Protein AF-A0A0S8EV80-F1 (afdb_monomer)

Sequence (212 aa):
MLDLPRLKRIRLMKRPIGQVFFGHSVLTPNYKHLPGIDIQLEGIDKIPDEPVIYAMNHTDRFNYFPFMYKMWKLQERYITVWVKGKYYENPIVGTFMELTSNLPTVSRGYIIAKDFALTIGRRPTEAEYETLRKLVNSAASPDQDPGSVDTSAIPSELFETKRDILGVDFDPRRQPYADGVNAVFDAMMRQFVELNERSFELGLDLLVFPQG

Solvent-accessible surface area (backbone atoms only — not comparable to full-atom values): 12199 Å² total; per-residue (Å²): 94,72,32,41,67,51,60,74,63,64,64,76,51,70,72,30,60,39,46,55,48,45,41,61,73,49,47,41,49,55,58,72,69,41,85,93,57,82,89,86,83,80,69,68,86,74,58,66,102,59,60,50,77,44,80,44,85,83,88,52,100,61,65,58,52,67,55,52,50,46,38,36,74,75,68,72,43,47,63,27,35,66,36,66,37,73,50,31,49,45,66,68,54,24,51,49,36,43,38,33,34,39,43,61,50,80,51,64,68,57,52,53,49,47,49,41,26,72,74,71,71,45,75,64,52,72,68,50,45,51,46,51,50,50,30,32,50,22,64,73,34,96,93,42,66,40,85,78,52,84,56,85,88,48,70,63,63,74,57,66,53,66,46,70,47,57,77,34,86,34,46,47,91,80,41,58,58,39,57,46,54,48,51,36,43,53,57,41,43,53,51,46,50,52,51,53,55,49,35,45,76,46,59,25,24,36,39,42,48,91,91,110

pLDDT: mean 94.25, std 4.99, range [55.38, 98.38]

Structure (mmCIF, N/CA/C/O backbone):
data_AF-A0A0S8EV80-F1
#
_entry.id   AF-A0A0S8EV80-F1
#
loop_
_atom_site.group_PDB
_atom_site.id
_atom_site.type_symbol
_atom_site.label_atom_id
_atom_site.label_alt_id
_atom_site.label_comp_id
_atom_site.label_asym_id
_atom_site.label_entity_id
_atom_site.label_seq_id
_atom_site.pdbx_PDB_ins_code
_atom_site.Cartn_x
_atom_site.Cartn_y
_atom_site.Cartn_z
_atom_site.occupancy
_atom_site.B_iso_or_equiv
_atom_site.auth_seq_id
_atom_site.auth_comp_id
_atom_site.auth_asym_id
_atom_site.auth_atom_id
_atom_site.pdbx_PDB_model_num
ATOM 1 N N . MET A 1 1 ? 11.418 -3.265 2.312 1.00 88.31 1 MET A N 1
ATOM 2 C CA . MET A 1 1 ? 10.513 -2.613 1.341 1.00 88.31 1 MET A CA 1
ATOM 3 C C . MET A 1 1 ? 9.147 -3.285 1.370 1.00 88.31 1 MET A C 1
ATOM 5 O O . MET A 1 1 ? 8.979 -4.208 2.167 1.00 88.31 1 MET A O 1
ATOM 9 N N . LEU A 1 2 ? 8.172 -2.789 0.604 1.00 93.75 2 LEU A N 1
ATOM 10 C CA . LEU A 1 2 ? 6.940 -3.522 0.326 1.00 93.75 2 LEU A CA 1
ATOM 11 C C . LEU A 1 2 ? 7.163 -4.338 -0.949 1.00 93.75 2 LEU A C 1
ATOM 13 O O . LEU A 1 2 ? 7.480 -3.773 -1.989 1.00 93.75 2 LEU A O 1
ATOM 17 N N . ASP A 1 3 ? 7.018 -5.647 -0.842 1.00 96.44 3 ASP A N 1
ATOM 18 C CA . ASP A 1 3 ? 7.131 -6.613 -1.929 1.00 96.44 3 ASP A CA 1
ATOM 19 C C . ASP A 1 3 ? 6.077 -7.711 -1.716 1.00 96.44 3 ASP A C 1
ATOM 21 O O . ASP A 1 3 ? 5.411 -7.763 -0.670 1.00 96.44 3 ASP A O 1
ATOM 25 N N . LEU A 1 4 ? 5.881 -8.570 -2.714 1.00 97.62 4 LEU A N 1
ATOM 26 C CA . LEU A 1 4 ? 4.923 -9.667 -2.635 1.00 97.62 4 LEU A CA 1
ATOM 27 C C . LEU A 1 4 ? 5.207 -10.629 -1.458 1.00 97.62 4 LEU A C 1
ATOM 29 O O . LEU A 1 4 ? 4.254 -10.974 -0.750 1.00 97.62 4 LEU A O 1
ATOM 33 N N . PRO A 1 5 ? 6.462 -11.044 -1.173 1.00 96.94 5 PRO A N 1
ATOM 34 C CA . PRO A 1 5 ? 6.773 -11.863 -0.002 1.00 96.94 5 PRO A CA 1
ATOM 35 C C . PRO A 1 5 ? 6.367 -11.207 1.317 1.00 96.94 5 PRO A C 1
ATOM 37 O O . PRO A 1 5 ? 5.855 -11.877 2.216 1.00 96.94 5 PRO A O 1
ATOM 40 N N . ARG A 1 6 ? 6.559 -9.891 1.451 1.00 95.38 6 ARG A N 1
ATOM 41 C CA . ARG A 1 6 ? 6.125 -9.160 2.634 1.00 95.38 6 ARG A CA 1
ATOM 42 C C . ARG A 1 6 ? 4.614 -9.088 2.733 1.00 95.38 6 ARG A C 1
ATOM 44 O O . ARG A 1 6 ? 4.114 -9.341 3.818 1.00 95.38 6 ARG A O 1
ATOM 51 N N . LEU A 1 7 ? 3.888 -8.794 1.656 1.00 96.00 7 LEU A N 1
ATOM 52 C CA . LEU A 1 7 ? 2.420 -8.815 1.693 1.00 96.00 7 LEU A CA 1
ATOM 53 C C . LEU A 1 7 ? 1.894 -10.161 2.210 1.00 96.00 7 LEU A C 1
ATOM 55 O O . LEU A 1 7 ? 1.113 -10.186 3.157 1.00 96.00 7 LEU A O 1
ATOM 59 N N . LYS A 1 8 ? 2.430 -11.268 1.682 1.00 96.62 8 LYS A N 1
ATOM 60 C CA . LYS A 1 8 ? 2.083 -12.643 2.084 1.00 96.62 8 LYS A CA 1
ATOM 61 C C . LYS A 1 8 ? 2.343 -12.956 3.559 1.00 96.62 8 LYS A C 1
ATOM 63 O O . LYS A 1 8 ? 1.739 -13.871 4.115 1.00 96.62 8 LYS A O 1
ATOM 68 N N . ARG A 1 9 ? 3.279 -12.247 4.198 1.00 95.38 9 ARG A N 1
ATOM 69 C CA . ARG A 1 9 ? 3.675 -12.508 5.589 1.00 95.38 9 ARG A CA 1
ATOM 70 C C . ARG A 1 9 ? 2.938 -11.630 6.604 1.00 95.38 9 ARG A C 1
ATOM 72 O O . ARG A 1 9 ? 3.060 -11.900 7.798 1.00 95.38 9 ARG A O 1
ATOM 79 N N . ILE A 1 10 ? 2.224 -10.588 6.165 1.00 94.88 10 ILE A N 1
ATOM 80 C CA . ILE A 1 10 ? 1.459 -9.717 7.066 1.00 94.88 10 ILE A CA 1
ATOM 81 C C . ILE A 1 10 ? 0.430 -10.571 7.812 1.00 94.88 10 ILE A C 1
ATOM 83 O O . ILE A 1 10 ? -0.337 -11.325 7.215 1.00 94.88 10 ILE A O 1
ATOM 87 N N . ARG A 1 11 ? 0.422 -10.461 9.143 1.00 94.25 11 ARG A N 1
ATOM 88 C CA . ARG A 1 11 ? -0.541 -11.139 10.013 1.00 94.25 11 ARG A CA 1
ATOM 89 C C . ARG A 1 11 ? -1.400 -10.098 10.711 1.00 94.25 11 ARG A C 1
ATOM 91 O O . ARG A 1 11 ? -0.900 -9.308 11.507 1.00 94.25 11 ARG A O 1
ATOM 98 N N . LEU A 1 12 ? -2.692 -10.119 10.408 1.00 96.81 12 LEU A N 1
ATOM 99 C CA . LEU A 1 12 ? -3.678 -9.279 11.075 1.00 96.81 12 LEU A CA 1
ATOM 100 C C . LEU A 1 12 ? -4.055 -9.873 12.433 1.00 96.81 12 LEU A C 1
ATOM 102 O O . LEU A 1 12 ? -4.020 -11.090 12.631 1.00 96.81 12 LEU A O 1
ATOM 106 N N . MET A 1 13 ? -4.420 -9.003 13.369 1.00 96.38 13 MET A N 1
ATOM 107 C CA . MET A 1 13 ? -4.785 -9.378 14.732 1.00 96.38 13 MET A CA 1
ATOM 108 C C . MET A 1 13 ? -6.194 -8.888 15.036 1.00 96.38 13 MET A C 1
ATOM 110 O O . MET A 1 13 ? -6.462 -7.705 14.883 1.00 96.38 13 MET A O 1
ATOM 114 N N . LYS A 1 14 ? -7.059 -9.760 15.571 1.00 95.62 14 LYS A N 1
ATOM 115 C CA . LYS A 1 14 ? -8.393 -9.370 16.073 1.00 95.62 14 LYS A CA 1
ATOM 116 C C . LYS A 1 14 ? -8.331 -8.206 17.074 1.00 95.62 14 LYS A C 1
ATOM 118 O O . LYS A 1 14 ? -9.219 -7.368 17.124 1.00 95.62 14 LYS A O 1
ATOM 123 N N . ARG A 1 15 ? -7.260 -8.158 17.869 1.00 96.19 15 ARG A N 1
ATOM 124 C CA . ARG A 1 15 ? -6.936 -7.059 18.781 1.00 96.19 15 ARG A CA 1
ATOM 125 C C . ARG A 1 15 ? -5.516 -6.569 18.482 1.00 96.19 15 ARG A C 1
ATOM 127 O O . ARG A 1 15 ? -4.569 -7.124 19.042 1.00 96.19 15 ARG A O 1
ATOM 134 N N . PRO A 1 16 ? -5.334 -5.581 17.587 1.00 96.44 16 PRO A N 1
ATOM 135 C CA . PRO A 1 16 ? -4.008 -5.137 17.170 1.00 96.44 16 PRO A CA 1
ATOM 136 C C . PRO A 1 16 ? -3.219 -4.534 18.335 1.00 96.44 16 PRO A C 1
ATOM 138 O O . PRO A 1 16 ? -3.542 -3.455 18.839 1.00 96.44 16 PRO A O 1
ATOM 141 N N . ILE A 1 17 ? -2.158 -5.221 18.766 1.00 96.12 17 ILE A N 1
ATOM 142 C CA . ILE A 1 17 ? -1.385 -4.813 19.948 1.00 96.12 17 ILE A CA 1
ATOM 143 C C . ILE A 1 17 ? -0.734 -3.440 19.770 1.00 96.12 17 ILE A C 1
ATOM 145 O O . ILE A 1 17 ? -0.6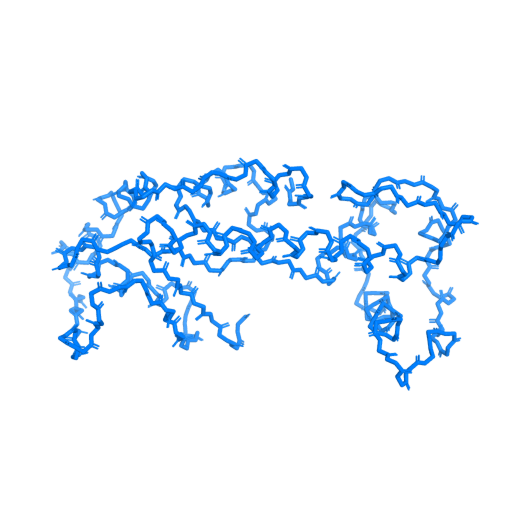39 -2.679 20.731 1.00 96.12 17 ILE A O 1
ATOM 149 N N . GLY A 1 18 ? -0.355 -3.084 18.538 1.00 94.88 18 GLY A N 1
ATOM 150 C CA . GLY A 1 18 ? 0.181 -1.767 18.215 1.00 94.88 18 GLY A CA 1
ATOM 151 C C . GLY A 1 18 ? -0.858 -0.662 18.388 1.00 94.88 18 GLY A C 1
ATOM 152 O O . GLY A 1 18 ? -0.526 0.391 18.926 1.00 94.88 18 GLY A O 1
ATOM 153 N N . GLN A 1 19 ? -2.121 -0.907 18.010 1.00 95.50 19 GLN A N 1
ATOM 154 C CA . GLN A 1 19 ? -3.195 0.074 18.209 1.00 95.50 19 GLN A CA 1
ATOM 155 C C . GLN A 1 19 ? -3.502 0.257 19.690 1.00 95.50 19 GLN A C 1
ATOM 157 O O . GLN A 1 19 ? -3.619 1.386 20.154 1.00 95.50 19 GLN A O 1
ATOM 162 N N . VAL A 1 20 ? -3.580 -0.842 20.447 1.00 95.69 20 VAL A N 1
ATOM 163 C CA . VAL A 1 20 ? -3.817 -0.794 21.897 1.00 95.69 20 VAL A CA 1
ATOM 164 C C . VAL A 1 20 ? -2.688 -0.040 22.595 1.00 95.69 20 VAL A C 1
ATOM 166 O O . VAL A 1 20 ? -2.947 0.876 23.376 1.00 95.69 20 VAL A O 1
ATOM 169 N N . PHE A 1 21 ? -1.435 -0.384 22.288 1.00 96.31 21 PHE A N 1
ATOM 170 C CA . PHE A 1 21 ? -0.271 0.286 22.857 1.00 96.31 21 PHE A CA 1
ATOM 171 C C . PHE A 1 21 ? -0.266 1.780 22.522 1.00 96.31 21 PHE A C 1
ATOM 173 O O . PHE A 1 21 ? -0.192 2.596 23.436 1.00 96.31 21 PHE A O 1
ATOM 180 N N . PHE A 1 22 ? -0.395 2.146 21.244 1.00 94.94 22 PHE A N 1
ATOM 181 C CA . PHE A 1 22 ? -0.405 3.543 20.797 1.00 94.94 22 PHE A CA 1
ATOM 182 C C . PHE A 1 22 ? -1.590 4.328 21.378 1.00 94.94 22 PHE A C 1
ATOM 184 O O . PHE A 1 22 ? -1.450 5.474 21.807 1.00 94.94 22 PHE A O 1
ATOM 191 N N . GLY A 1 23 ? -2.751 3.681 21.474 1.00 94.69 23 GLY A N 1
ATOM 192 C CA . GLY A 1 23 ? -3.943 4.219 22.110 1.00 94.69 23 GLY A CA 1
ATOM 193 C C . GLY A 1 23 ? -3.714 4.566 23.581 1.00 94.69 23 GLY A C 1
ATOM 194 O O . GLY A 1 23 ? -4.141 5.627 24.034 1.00 94.69 23 GLY A O 1
ATOM 195 N N . HIS A 1 24 ? -3.021 3.710 24.333 1.00 95.31 24 HIS A N 1
ATOM 196 C CA . HIS A 1 24 ? -2.703 3.959 25.741 1.00 95.31 24 HIS A CA 1
ATOM 197 C C . HIS A 1 24 ? -1.552 4.946 25.949 1.00 95.31 24 HIS A C 1
ATOM 199 O O . HIS A 1 24 ? -1.647 5.780 26.844 1.00 95.31 24 HIS A O 1
ATOM 205 N N . SER A 1 25 ? -0.479 4.855 25.163 1.00 94.75 25 SER A N 1
ATOM 206 C CA . SER A 1 25 ? 0.757 5.610 25.404 1.00 94.75 25 SER A CA 1
ATOM 207 C C . SER A 1 25 ? 0.786 6.984 24.741 1.00 94.75 25 SER A C 1
ATOM 209 O O . SER A 1 25 ? 1.469 7.874 25.239 1.00 94.75 25 SER A O 1
ATOM 211 N N . VAL A 1 26 ? 0.042 7.177 23.648 1.00 94.25 26 VAL A N 1
ATOM 212 C CA . VAL A 1 26 ? 0.054 8.426 22.872 1.00 94.25 26 VAL A CA 1
ATOM 213 C C . VAL A 1 26 ? -1.323 9.077 22.851 1.00 94.25 26 VAL A C 1
ATOM 215 O O . VAL A 1 26 ? -1.464 10.219 23.286 1.00 94.25 26 VAL A O 1
ATOM 218 N N . LEU A 1 27 ? -2.356 8.358 22.396 1.00 94.44 27 LEU A N 1
ATOM 219 C CA . LEU A 1 27 ? -3.672 8.971 22.172 1.00 94.44 27 LEU A CA 1
ATOM 220 C C . LEU A 1 27 ? -4.400 9.304 23.478 1.00 94.44 27 LEU A C 1
ATOM 222 O O . LEU A 1 27 ? -4.966 10.385 23.594 1.00 94.44 27 LEU A O 1
ATOM 226 N N . THR A 1 28 ? -4.364 8.421 24.482 1.00 94.62 28 THR A N 1
ATOM 227 C CA . THR A 1 28 ? -5.033 8.677 25.771 1.00 94.62 28 THR A CA 1
ATOM 228 C C . THR A 1 28 ? -4.440 9.905 26.479 1.00 94.62 28 THR A C 1
ATOM 230 O O . THR A 1 28 ? -5.221 10.780 26.851 1.00 94.62 28 THR A O 1
ATOM 233 N N . PRO A 1 29 ? -3.106 10.053 26.632 1.00 93.62 29 PRO A N 1
ATOM 234 C CA . PRO A 1 29 ? -2.531 11.276 27.184 1.00 93.62 29 PRO A CA 1
ATOM 235 C C . PRO A 1 29 ? -2.907 12.525 26.394 1.00 93.62 29 PRO A C 1
ATOM 237 O O . PRO A 1 29 ? -3.314 13.517 26.993 1.00 93.62 29 PRO A O 1
ATOM 240 N N . ASN A 1 30 ? -2.837 12.453 25.063 1.00 92.56 30 ASN A N 1
ATOM 241 C CA . ASN A 1 30 ? -3.114 13.596 24.204 1.00 92.56 30 ASN A CA 1
ATOM 242 C C . ASN A 1 30 ? -4.583 14.044 24.296 1.00 92.56 30 ASN A C 1
ATOM 244 O O . ASN A 1 30 ? -4.850 15.207 24.556 1.00 92.56 30 ASN A O 1
ATOM 248 N N . TYR A 1 31 ? -5.533 13.117 24.169 1.00 92.50 31 TYR A N 1
ATOM 249 C CA . TYR A 1 31 ? -6.956 13.444 24.046 1.00 92.50 31 TYR A CA 1
ATOM 250 C C . TYR A 1 31 ? -7.736 13.466 25.363 1.00 92.50 31 TYR A C 1
ATOM 252 O O . TYR A 1 31 ? -8.878 13.916 25.372 1.00 92.50 31 TYR A O 1
ATOM 260 N N . LYS A 1 32 ? -7.180 12.941 26.464 1.00 89.31 32 LYS A N 1
ATOM 261 C CA . LYS A 1 32 ? -7.853 12.930 27.776 1.00 89.31 32 LYS A CA 1
ATOM 262 C C . LYS A 1 32 ? -7.205 13.860 28.797 1.00 89.31 32 LYS A C 1
ATOM 264 O O . LYS A 1 32 ? -7.902 14.351 29.680 1.00 89.31 32 LYS A O 1
ATOM 269 N N . HIS A 1 33 ? -5.884 14.033 28.745 1.00 87.38 33 HIS A N 1
ATOM 270 C CA . HIS A 1 33 ? -5.143 14.716 29.809 1.00 87.38 33 HIS A CA 1
ATOM 271 C C . HIS A 1 33 ? -4.647 16.106 29.412 1.00 87.38 33 HIS A C 1
ATOM 273 O O . HIS A 1 33 ? -4.459 16.937 30.299 1.00 87.38 33 HIS A O 1
ATOM 279 N N . LEU A 1 34 ? -4.465 16.387 28.118 1.00 88.19 34 LEU A N 1
ATOM 280 C CA . LEU A 1 34 ? -4.131 17.735 27.667 1.00 88.19 34 LEU A CA 1
ATOM 281 C C . LEU A 1 34 ? -5.399 18.596 27.543 1.00 88.19 34 LEU A C 1
ATOM 283 O O . LEU A 1 34 ? -6.404 18.134 26.998 1.00 88.19 34 LEU A O 1
ATOM 287 N N . PRO A 1 35 ? -5.372 19.846 28.033 1.00 83.31 35 PRO A N 1
ATOM 288 C CA . PRO A 1 35 ? -6.498 20.758 27.891 1.00 83.31 35 PRO A CA 1
ATOM 289 C C . PRO A 1 35 ? -6.683 21.190 26.428 1.00 83.31 35 PRO A C 1
ATOM 291 O O . PRO A 1 35 ? -5.725 21.252 25.660 1.00 83.31 35 PRO A O 1
ATOM 294 N N . GLY A 1 36 ? -7.915 21.552 26.062 1.00 86.88 36 GLY A N 1
ATOM 295 C CA . GLY A 1 36 ? -8.231 22.163 24.763 1.00 86.88 36 GLY A CA 1
ATOM 296 C C . GLY A 1 36 ? -8.636 21.193 23.652 1.00 86.88 36 GLY A C 1
ATOM 297 O O . GLY A 1 36 ? -8.870 21.639 22.533 1.00 86.88 36 GLY A O 1
ATOM 298 N N . ILE A 1 37 ? -8.752 19.895 23.943 1.00 88.56 37 ILE A N 1
ATOM 299 C CA . ILE A 1 37 ? -9.254 18.899 22.993 1.00 88.56 37 ILE A CA 1
ATOM 300 C C . ILE A 1 37 ? -10.569 18.332 23.514 1.00 88.56 37 ILE A C 1
ATOM 302 O O . ILE A 1 37 ? -10.610 17.709 24.572 1.00 88.56 37 ILE A O 1
ATOM 306 N N . ASP A 1 38 ? -11.628 18.516 22.734 1.00 89.62 38 ASP A N 1
ATOM 307 C CA . ASP A 1 38 ? -12.912 17.858 22.933 1.00 89.62 38 ASP A CA 1
ATOM 308 C C . ASP A 1 38 ? -13.292 17.113 21.650 1.00 89.62 38 ASP A C 1
ATOM 310 O O . ASP A 1 38 ? -13.342 17.694 20.567 1.00 89.62 38 ASP A O 1
ATOM 314 N N . ILE A 1 39 ? -13.495 15.799 21.764 1.00 91.62 39 ILE A N 1
ATOM 315 C CA . ILE A 1 39 ? -13.828 14.932 20.630 1.00 91.62 39 ILE A CA 1
ATOM 316 C C . ILE A 1 39 ? -15.281 14.503 20.796 1.00 91.62 39 ILE A C 1
ATOM 318 O O . ILE A 1 39 ? -15.583 13.638 21.630 1.00 91.62 39 ILE A O 1
ATOM 322 N N . GLN A 1 40 ? -16.141 15.076 19.960 1.00 92.50 40 GLN A N 1
ATOM 323 C CA . GLN A 1 40 ? -17.564 14.768 19.881 1.00 92.50 40 GLN A CA 1
ATOM 324 C C . GLN A 1 40 ? -17.823 13.788 18.733 1.00 92.50 40 GLN A C 1
ATOM 326 O O . GLN A 1 40 ? -17.325 13.977 17.623 1.00 92.50 40 GLN A O 1
ATOM 331 N N . LEU A 1 41 ? -18.572 12.720 19.016 1.00 92.75 41 LEU A N 1
ATOM 332 C CA . LEU A 1 41 ? -19.056 11.779 18.008 1.00 92.75 41 LEU A CA 1
ATOM 333 C C . LEU A 1 41 ? -20.578 11.832 17.969 1.00 92.75 41 LEU A C 1
ATOM 335 O O . LEU A 1 41 ? -21.228 11.635 18.993 1.00 92.75 41 LEU A O 1
ATOM 339 N N . GLU A 1 42 ? -21.128 12.033 16.780 1.00 94.88 42 GLU A N 1
ATOM 340 C CA . GLU A 1 42 ? -22.566 12.028 16.531 1.00 94.88 42 GLU A CA 1
ATOM 341 C C . GLU A 1 42 ? -22.949 10.810 15.684 1.00 94.88 42 GLU A C 1
ATOM 343 O O . GLU A 1 42 ? -22.226 10.434 14.761 1.00 94.88 42 GLU A O 1
ATOM 348 N N . GLY A 1 43 ? -24.094 10.191 15.988 1.00 94.19 43 GLY A N 1
ATOM 349 C CA . GLY A 1 43 ? -24.626 9.067 15.210 1.00 94.19 43 GLY A CA 1
ATOM 350 C C . GLY A 1 43 ? -23.880 7.742 15.390 1.00 94.19 43 GLY A C 1
ATOM 351 O O . GLY A 1 43 ? -23.917 6.907 14.490 1.00 94.19 43 GLY A O 1
ATOM 352 N N . ILE A 1 44 ? -23.195 7.539 16.520 1.00 92.50 44 ILE A N 1
ATOM 353 C CA . ILE A 1 44 ? -22.494 6.279 16.827 1.00 92.50 44 ILE A CA 1
ATOM 354 C C . ILE A 1 44 ? -23.449 5.077 16.872 1.00 92.50 44 ILE A C 1
ATOM 356 O O . ILE A 1 44 ? -23.084 3.976 16.479 1.00 92.50 44 ILE A O 1
ATOM 360 N N . ASP A 1 45 ? -24.693 5.320 17.279 1.00 93.19 45 ASP A N 1
ATOM 361 C CA . ASP A 1 45 ? -25.816 4.382 17.309 1.00 93.19 45 ASP A CA 1
ATOM 362 C C . ASP A 1 45 ? -26.232 3.878 15.919 1.00 93.19 45 ASP A C 1
ATOM 364 O O . ASP A 1 45 ? -26.906 2.858 15.808 1.00 93.19 45 ASP A O 1
ATOM 368 N N . LYS A 1 46 ? -25.815 4.568 14.850 1.00 95.06 46 LYS A N 1
ATOM 369 C CA . LYS A 1 46 ? -26.083 4.170 13.461 1.00 95.06 46 LYS A CA 1
ATOM 370 C C . LYS A 1 46 ? -25.056 3.180 12.914 1.00 95.06 46 LYS A C 1
ATOM 372 O O . LYS A 1 46 ? -25.227 2.699 11.796 1.00 95.06 46 LYS A O 1
ATOM 377 N N . ILE A 1 47 ? -23.972 2.920 13.646 1.00 95.06 47 ILE A N 1
ATOM 378 C CA . ILE A 1 47 ? -22.944 1.962 13.235 1.00 95.06 47 ILE A CA 1
ATOM 379 C C . ILE A 1 47 ? -23.484 0.552 13.514 1.00 95.06 47 ILE A C 1
ATOM 381 O O . ILE A 1 47 ? -23.836 0.264 14.658 1.00 95.06 47 ILE A O 1
ATOM 385 N N . PRO A 1 48 ? -23.566 -0.333 12.507 1.00 95.31 48 PRO A N 1
ATOM 386 C CA . PRO A 1 48 ? -24.082 -1.679 12.706 1.00 95.31 48 PRO A CA 1
ATOM 387 C C . PRO A 1 48 ? -23.114 -2.544 13.532 1.00 95.31 48 PRO A C 1
ATOM 389 O O . PRO A 1 48 ? -21.902 -2.300 13.577 1.00 95.31 48 PRO A O 1
ATOM 392 N N . ASP A 1 49 ? -23.646 -3.600 14.153 1.00 93.62 49 ASP A N 1
ATOM 393 C CA . ASP A 1 49 ? -22.875 -4.593 14.922 1.00 93.62 49 ASP A CA 1
ATOM 394 C C . ASP A 1 49 ? -22.192 -5.635 14.015 1.00 93.62 49 ASP A C 1
ATOM 396 O O . ASP A 1 49 ? -22.212 -6.841 14.241 1.00 93.62 49 ASP A O 1
ATOM 400 N N . GLU A 1 50 ? -21.613 -5.151 12.922 1.00 95.38 50 GLU A N 1
ATOM 401 C CA . GLU A 1 50 ? -20.788 -5.915 11.997 1.00 95.38 50 GLU A CA 1
ATOM 402 C C . GLU A 1 50 ? -19.638 -5.027 11.504 1.00 95.38 50 GLU A C 1
ATOM 404 O O . GLU A 1 50 ? -19.712 -3.798 11.638 1.00 95.38 50 GLU A O 1
ATOM 409 N N . PRO A 1 51 ? -18.546 -5.603 10.977 1.00 96.81 51 PRO A N 1
ATOM 410 C CA . PRO A 1 51 ? -17.448 -4.818 10.429 1.00 96.81 51 PRO A CA 1
ATOM 411 C C . PRO A 1 51 ? -17.893 -3.907 9.283 1.00 96.81 51 PRO A C 1
ATOM 413 O O . PRO A 1 51 ? -18.609 -4.338 8.381 1.00 96.81 51 PRO A O 1
ATOM 416 N N . VAL A 1 52 ? -17.431 -2.656 9.286 1.00 97.00 52 VAL A N 1
ATOM 417 C CA . VAL A 1 52 ? -17.793 -1.661 8.267 1.00 97.00 52 VAL A CA 1
ATOM 418 C C . VAL A 1 52 ? -16.583 -1.026 7.597 1.00 97.00 52 VAL A C 1
ATOM 420 O O . VAL A 1 52 ? -15.462 -1.051 8.108 1.00 97.00 52 VAL A O 1
ATOM 423 N N . ILE A 1 53 ? -16.839 -0.404 6.444 1.00 97.44 53 ILE A N 1
ATOM 424 C CA . ILE A 1 53 ? -15.884 0.462 5.754 1.00 97.44 53 ILE A CA 1
ATOM 425 C C . ILE A 1 53 ? -16.235 1.922 6.041 1.00 97.44 53 ILE A C 1
ATOM 427 O O . ILE A 1 53 ? -17.266 2.429 5.600 1.00 97.44 53 ILE A O 1
ATOM 431 N N . TYR A 1 54 ? -15.342 2.621 6.729 1.00 95.62 54 TYR A N 1
ATOM 432 C CA . TYR A 1 54 ? -15.387 4.063 6.913 1.00 95.62 54 TYR A CA 1
ATOM 433 C C . TYR A 1 54 ? -14.685 4.762 5.751 1.00 95.62 54 TYR A C 1
ATOM 435 O O . TYR A 1 54 ? -13.467 4.672 5.595 1.00 95.62 54 TYR A O 1
ATOM 443 N N . ALA A 1 55 ? -15.448 5.505 4.955 1.00 94.38 55 ALA A N 1
ATOM 444 C CA . ALA A 1 55 ? -14.907 6.424 3.963 1.00 94.38 55 ALA A CA 1
ATOM 445 C C . ALA A 1 55 ? -14.756 7.811 4.595 1.00 94.38 55 ALA A C 1
ATOM 447 O O . ALA A 1 55 ? -15.747 8.498 4.839 1.00 94.38 55 ALA A O 1
ATOM 448 N N . MET A 1 56 ? -13.518 8.220 4.871 1.00 91.88 56 MET A N 1
ATOM 449 C CA . MET A 1 56 ? -13.238 9.487 5.544 1.00 91.88 56 MET A CA 1
ATOM 450 C C . MET A 1 56 ? -12.577 10.486 4.590 1.00 91.88 56 MET A C 1
ATOM 452 O O . MET A 1 56 ? -11.726 10.129 3.772 1.00 91.88 56 MET A O 1
ATOM 456 N N . ASN A 1 57 ? -12.950 11.762 4.696 1.00 90.19 57 ASN A N 1
ATOM 457 C CA . ASN A 1 57 ? -12.229 12.840 4.025 1.00 90.19 57 ASN A CA 1
ATOM 458 C C . ASN A 1 57 ? -10.812 12.979 4.608 1.00 90.19 57 ASN A C 1
ATOM 460 O O . ASN A 1 57 ? -10.574 12.661 5.771 1.00 90.19 57 ASN A O 1
ATOM 464 N N . HIS A 1 58 ? -9.858 13.470 3.815 1.00 84.12 58 HIS A N 1
ATOM 465 C CA . HIS A 1 58 ? -8.478 13.676 4.262 1.00 84.12 58 HIS A CA 1
ATOM 466 C C . HIS A 1 58 ? -8.208 15.171 4.479 1.00 84.12 58 HIS A C 1
ATOM 468 O O . HIS A 1 58 ? -7.789 15.874 3.565 1.00 84.12 58 HIS A O 1
ATOM 474 N N . THR A 1 59 ? -8.444 15.673 5.691 1.00 82.56 59 THR A N 1
ATOM 475 C CA . THR A 1 59 ? -8.250 17.099 6.036 1.00 82.56 59 THR A CA 1
ATOM 476 C C . THR A 1 59 ? -6.900 17.397 6.677 1.00 82.56 59 THR A C 1
ATOM 478 O O . THR A 1 59 ? -6.414 18.518 6.586 1.00 82.56 59 THR A O 1
ATOM 481 N N . ASP A 1 60 ? -6.279 16.396 7.297 1.00 83.88 60 ASP A N 1
ATOM 482 C CA . ASP A 1 60 ? -4.949 16.468 7.900 1.00 83.88 60 ASP A CA 1
ATOM 483 C C . ASP A 1 60 ? -4.326 15.062 7.941 1.00 83.88 60 ASP A C 1
ATOM 485 O O . ASP A 1 60 ? -5.026 14.059 7.815 1.00 83.88 60 ASP A O 1
ATOM 489 N N . ARG A 1 61 ? -3.004 14.975 8.126 1.00 78.06 61 ARG A N 1
ATOM 490 C CA . ARG A 1 61 ? -2.242 13.724 8.229 1.00 78.06 61 ARG A CA 1
ATOM 491 C C . ARG A 1 61 ? -2.752 12.757 9.306 1.00 78.06 61 ARG A C 1
ATOM 493 O O . ARG A 1 61 ? -2.538 11.553 9.159 1.00 78.06 61 ARG A O 1
ATOM 500 N N . PHE A 1 62 ? -3.362 13.251 10.382 1.00 84.44 62 PHE A N 1
ATOM 501 C CA . PHE A 1 62 ? -3.763 12.452 11.546 1.00 84.44 62 PHE A CA 1
ATOM 502 C C . PHE A 1 62 ? -5.246 12.592 11.901 1.00 84.44 62 PHE A C 1
ATOM 504 O O . PHE A 1 62 ? -5.658 12.225 13.003 1.00 84.44 62 PHE A O 1
ATOM 511 N N . ASN A 1 63 ? -6.067 13.079 10.969 1.00 87.44 63 ASN A N 1
ATOM 512 C CA . ASN A 1 63 ? -7.480 13.370 11.211 1.00 87.44 63 ASN A CA 1
ATOM 513 C C . ASN A 1 63 ? -8.331 12.141 11.603 1.00 87.44 63 ASN A C 1
ATOM 515 O O . ASN A 1 63 ? -9.398 12.299 12.187 1.00 87.44 63 ASN A O 1
ATOM 519 N N . TYR A 1 64 ? -7.847 10.924 11.346 1.00 92.06 64 TYR A N 1
ATOM 520 C CA . TYR A 1 64 ? -8.511 9.667 11.708 1.00 92.06 64 TYR A CA 1
ATOM 521 C C . TYR A 1 64 ? -8.225 9.194 13.141 1.00 92.06 64 TYR A C 1
ATOM 523 O O . TYR A 1 64 ? -8.979 8.380 13.675 1.00 92.06 64 TYR A O 1
ATOM 531 N N . PHE A 1 65 ? -7.161 9.676 13.795 1.00 94.19 65 PHE A N 1
ATOM 532 C CA . PHE A 1 65 ? -6.801 9.219 15.143 1.00 94.19 65 PHE A CA 1
ATOM 533 C C . PHE A 1 65 ? -7.841 9.555 16.222 1.00 94.19 65 PHE A C 1
ATOM 535 O O . PHE A 1 65 ? -8.114 8.666 17.034 1.00 94.19 65 PHE A O 1
ATOM 542 N N . PRO A 1 66 ? -8.466 10.752 16.253 1.00 93.69 66 PRO A N 1
ATOM 543 C CA . PRO A 1 66 ? -9.549 11.039 17.194 1.00 93.69 66 PRO A CA 1
ATOM 544 C C . PRO A 1 66 ? -10.722 10.063 17.049 1.00 93.69 66 PRO A C 1
ATOM 546 O O . PRO A 1 66 ? -11.241 9.558 18.047 1.00 93.69 66 PRO A O 1
ATOM 549 N N . PHE A 1 67 ? -11.092 9.754 15.803 1.00 94.50 67 PHE A N 1
ATOM 550 C CA . PHE A 1 67 ? -12.160 8.811 15.489 1.00 94.50 67 PHE A CA 1
ATOM 551 C C . PHE A 1 67 ? -11.799 7.393 15.950 1.00 94.50 67 PHE A C 1
ATOM 553 O O . PHE A 1 67 ? -12.511 6.822 16.774 1.00 94.50 67 PHE A O 1
ATOM 560 N N . MET A 1 68 ? -10.644 6.863 15.528 1.00 95.31 68 MET A N 1
ATOM 561 C CA . MET A 1 68 ? -10.177 5.536 15.951 1.00 95.31 68 MET A CA 1
ATOM 562 C C . MET A 1 68 ? -10.070 5.406 17.473 1.00 95.31 68 MET A C 1
ATOM 564 O O . MET A 1 68 ? -10.444 4.379 18.038 1.00 95.31 68 MET A O 1
ATOM 568 N N . TYR A 1 69 ? -9.585 6.448 18.154 1.00 95.44 69 TYR A N 1
ATOM 569 C CA . TYR A 1 69 ? -9.484 6.464 19.610 1.00 95.44 69 TYR A CA 1
ATOM 570 C C . TYR A 1 69 ? -10.849 6.290 20.279 1.00 95.44 69 TYR A C 1
ATOM 572 O O . TYR A 1 69 ? -10.986 5.483 21.200 1.00 95.44 69 TYR A O 1
ATOM 580 N N . LYS A 1 70 ? -11.864 7.025 19.817 1.00 94.38 70 LYS A N 1
ATOM 581 C CA . LYS A 1 70 ? -13.219 6.927 20.362 1.00 94.38 70 LYS A CA 1
ATOM 582 C C . LYS A 1 70 ? -13.883 5.599 20.019 1.00 94.38 70 LYS A C 1
ATOM 584 O O . LYS A 1 70 ? -14.494 5.020 20.909 1.00 94.38 70 LYS A O 1
ATOM 589 N N . MET A 1 71 ? -13.708 5.083 18.804 1.00 95.12 71 MET A N 1
ATOM 5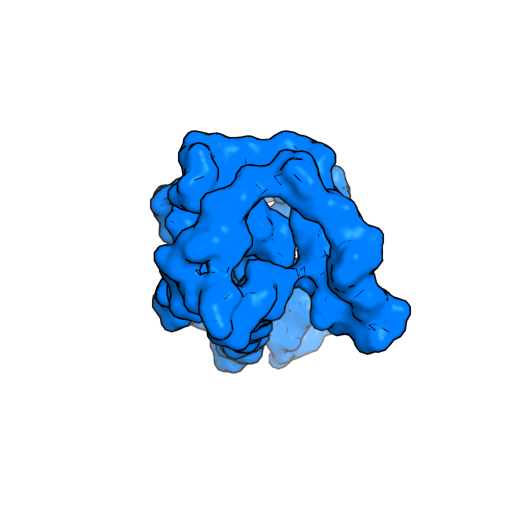90 C CA . MET A 1 71 ? -14.214 3.759 18.422 1.00 95.12 71 MET A CA 1
ATOM 591 C C . MET A 1 71 ? -13.633 2.656 19.314 1.00 95.12 71 MET A C 1
ATOM 593 O O . MET A 1 71 ? -14.375 1.836 19.853 1.00 95.12 71 MET A O 1
ATOM 597 N N . TRP A 1 72 ? -12.329 2.709 19.590 1.00 94.50 72 TRP A N 1
ATOM 598 C CA . TRP A 1 72 ? -11.695 1.784 20.525 1.00 94.50 72 TRP A CA 1
ATOM 599 C C . TRP A 1 72 ? -12.198 1.959 21.968 1.00 94.50 72 TRP A C 1
ATOM 601 O O . TRP A 1 72 ? -12.492 0.972 22.636 1.00 94.50 72 TRP A O 1
ATOM 611 N N . LYS A 1 73 ? -12.300 3.195 22.476 1.00 91.44 73 LYS A N 1
ATOM 612 C CA . LYS A 1 73 ? -12.678 3.451 23.879 1.00 91.44 73 LYS A CA 1
ATOM 613 C C . LYS A 1 73 ? -14.159 3.259 24.189 1.00 91.44 73 LYS A C 1
ATOM 615 O O . LYS A 1 73 ? -14.471 2.934 25.329 1.00 91.44 73 LYS A O 1
ATOM 620 N N . LEU A 1 74 ? -15.045 3.532 23.234 1.00 87.56 74 LEU A N 1
ATOM 621 C CA . LEU A 1 74 ? -16.493 3.520 23.448 1.00 87.56 74 LEU A CA 1
ATOM 622 C C . LEU A 1 74 ? -17.162 2.247 22.940 1.00 87.56 74 LEU A C 1
ATOM 624 O O . LEU A 1 74 ? -18.229 1.916 23.439 1.00 87.56 74 LEU A O 1
ATOM 628 N N . GLN A 1 75 ? -16.582 1.579 21.940 1.00 89.00 75 GLN A N 1
ATOM 629 C CA . GLN A 1 75 ? -17.212 0.445 21.255 1.00 89.00 75 GLN A CA 1
ATOM 630 C C . GLN A 1 75 ? -16.311 -0.799 21.208 1.00 89.00 75 GLN A C 1
ATOM 632 O O . GLN A 1 75 ? -16.716 -1.814 20.661 1.00 89.00 75 GLN A O 1
ATOM 637 N N . GLU A 1 76 ? -15.080 -0.729 21.734 1.00 92.44 76 GLU A N 1
ATOM 638 C CA . GLU A 1 76 ? -14.062 -1.790 21.610 1.00 92.44 76 GLU A CA 1
ATOM 639 C C . GLU A 1 76 ? -13.783 -2.227 20.159 1.00 92.44 76 GLU A C 1
ATOM 641 O O . GLU A 1 76 ? -13.314 -3.336 19.903 1.00 92.44 76 GLU A O 1
ATOM 646 N N . ARG A 1 77 ? -14.012 -1.323 19.197 1.00 95.50 77 ARG A N 1
ATOM 647 C CA . ARG A 1 77 ? -13.803 -1.579 17.768 1.00 95.50 77 ARG A CA 1
ATOM 648 C C . ARG A 1 77 ? -12.389 -1.205 17.346 1.00 95.50 77 ARG A C 1
ATOM 650 O O . ARG A 1 77 ? -11.871 -0.148 17.715 1.00 95.50 77 ARG A O 1
ATOM 657 N N . TYR A 1 78 ? -11.773 -2.077 16.556 1.00 97.06 78 TYR A N 1
ATOM 658 C CA . TYR A 1 78 ? -10.437 -1.894 15.999 1.00 97.06 78 TYR A CA 1
ATOM 659 C C . TYR A 1 78 ? -10.536 -1.695 14.493 1.00 97.06 78 TYR A C 1
ATOM 661 O O . TYR A 1 78 ? -11.261 -2.416 13.815 1.00 97.06 78 TYR A O 1
ATOM 669 N N . ILE A 1 79 ? -9.791 -0.719 13.980 1.00 96.81 79 ILE A N 1
ATOM 670 C CA . ILE A 1 79 ? -9.917 -0.262 12.595 1.00 96.81 79 ILE A CA 1
ATOM 671 C C . ILE A 1 79 ? -8.589 -0.479 11.883 1.00 96.81 79 ILE A C 1
ATOM 673 O O . ILE A 1 79 ? -7.573 0.095 12.270 1.00 96.81 79 ILE A O 1
ATOM 677 N N . THR A 1 80 ? -8.584 -1.294 10.837 1.00 96.81 80 THR A N 1
ATOM 678 C CA . THR A 1 80 ? -7.479 -1.352 9.876 1.00 96.81 80 THR A CA 1
ATOM 679 C C . THR A 1 80 ? -7.521 -0.122 8.976 1.00 96.81 80 THR A C 1
ATOM 681 O O . THR A 1 80 ? -8.594 0.350 8.611 1.00 96.81 80 THR A O 1
ATOM 684 N N . VAL A 1 81 ? -6.365 0.436 8.621 1.00 95.06 81 VAL A N 1
ATOM 685 C CA . VAL A 1 81 ? -6.300 1.619 7.752 1.00 95.06 81 VAL A CA 1
ATOM 686 C C . VAL A 1 81 ? -5.539 1.285 6.482 1.00 95.06 81 VAL A C 1
ATOM 688 O O . VAL A 1 81 ? -4.466 0.677 6.536 1.00 95.06 81 VAL A O 1
ATOM 691 N N . TRP A 1 82 ? -6.058 1.721 5.334 1.00 94.62 82 TRP A N 1
ATOM 692 C CA . TRP A 1 82 ? -5.284 1.735 4.096 1.00 94.62 82 TRP A CA 1
ATOM 693 C C . TRP A 1 82 ? -4.166 2.768 4.189 1.00 94.62 82 TRP A C 1
ATOM 695 O O . TRP A 1 82 ? -4.399 3.964 4.352 1.00 94.62 82 TRP A O 1
ATOM 705 N N . VAL A 1 83 ? -2.925 2.309 4.064 1.00 92.56 83 VAL A N 1
ATOM 706 C CA . VAL A 1 83 ? -1.742 3.161 4.176 1.00 92.56 83 VAL A CA 1
ATOM 707 C C . VAL A 1 83 ? -0.871 3.073 2.932 1.00 92.56 83 VAL A C 1
ATOM 709 O O . VAL A 1 83 ? -0.888 2.085 2.203 1.00 92.56 83 VAL A O 1
ATOM 712 N N . LYS A 1 84 ? -0.075 4.113 2.669 1.00 90.44 84 LYS A N 1
ATOM 713 C CA . LYS A 1 84 ? 0.830 4.137 1.510 1.00 90.44 84 LYS A CA 1
ATOM 714 C C . LYS A 1 84 ? 1.952 3.114 1.701 1.00 90.44 84 LYS A C 1
ATOM 716 O O . LYS A 1 84 ? 2.638 3.137 2.725 1.00 90.44 84 LYS A O 1
ATOM 721 N N . GLY A 1 85 ? 2.220 2.299 0.677 1.00 90.00 85 GLY A N 1
ATOM 722 C CA . GLY A 1 85 ? 3.283 1.284 0.703 1.00 90.00 85 GLY A CA 1
ATOM 723 C C . GLY A 1 85 ? 4.675 1.815 1.080 1.00 90.00 85 GLY A C 1
ATOM 724 O O . GLY A 1 85 ? 5.467 1.099 1.689 1.00 90.00 85 GLY A O 1
ATOM 725 N N . LYS A 1 86 ? 4.953 3.107 0.843 1.00 89.06 86 LYS A N 1
ATOM 726 C CA . LYS A 1 86 ? 6.201 3.773 1.262 1.00 89.06 86 LYS A CA 1
ATOM 727 C C . LYS A 1 86 ? 6.499 3.663 2.765 1.00 89.06 86 LYS A C 1
ATOM 729 O O . LYS A 1 86 ? 7.661 3.669 3.159 1.00 89.06 86 LYS A O 1
ATOM 734 N N . TYR A 1 87 ? 5.479 3.546 3.622 1.00 90.81 87 TYR A N 1
ATOM 735 C CA . TYR A 1 87 ? 5.683 3.410 5.071 1.00 90.81 87 TYR A CA 1
ATOM 736 C C . TYR A 1 87 ? 6.308 2.069 5.466 1.00 90.81 87 TYR A C 1
ATOM 738 O O . TYR A 1 87 ? 6.931 1.969 6.517 1.00 90.81 87 TYR A O 1
ATOM 746 N N . TYR A 1 88 ? 6.224 1.069 4.592 1.00 92.81 88 TYR A N 1
ATOM 747 C CA . TYR A 1 88 ? 6.844 -0.237 4.781 1.00 92.81 88 TYR A CA 1
ATOM 748 C C . TYR A 1 88 ? 8.311 -0.268 4.321 1.00 92.81 88 TYR A C 1
ATOM 750 O O . TYR A 1 88 ? 8.977 -1.301 4.397 1.00 92.81 88 TYR A O 1
ATOM 758 N N . GLU A 1 89 ? 8.865 0.843 3.840 1.00 89.81 89 GLU A N 1
ATOM 759 C CA . GLU A 1 89 ? 10.277 0.902 3.455 1.00 89.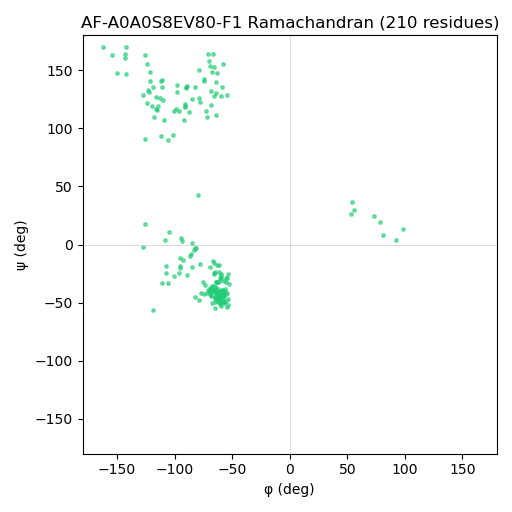81 89 GLU A CA 1
ATOM 760 C C . GLU A 1 89 ? 11.204 0.943 4.662 1.00 89.81 89 GLU A C 1
ATOM 762 O O . GLU A 1 89 ? 12.199 0.222 4.688 1.00 89.81 89 GLU A O 1
ATOM 767 N N . ASN A 1 90 ? 10.846 1.733 5.674 1.00 92.25 90 ASN A N 1
ATOM 768 C CA . ASN A 1 90 ? 11.572 1.765 6.931 1.00 92.25 90 ASN A CA 1
ATOM 769 C C . ASN A 1 90 ? 11.169 0.544 7.785 1.00 92.25 90 ASN A C 1
ATOM 771 O O . ASN A 1 90 ? 9.973 0.359 8.022 1.00 92.25 90 ASN A O 1
ATOM 775 N N . PRO A 1 91 ? 12.117 -0.283 8.268 1.00 91.31 91 PRO A N 1
ATOM 776 C CA . PRO A 1 91 ? 11.793 -1.479 9.046 1.00 91.31 91 PRO A CA 1
ATOM 777 C C . PRO A 1 91 ? 10.982 -1.191 10.311 1.00 91.31 91 PRO A C 1
ATOM 779 O O . PRO A 1 91 ? 10.025 -1.904 10.583 1.00 91.31 91 PRO A O 1
ATOM 782 N N . ILE A 1 92 ? 11.310 -0.122 11.042 1.00 94.00 92 ILE A N 1
ATOM 783 C CA . ILE A 1 92 ? 10.637 0.247 12.296 1.00 94.00 92 ILE A CA 1
ATOM 784 C C . ILE A 1 92 ? 9.199 0.677 12.011 1.00 94.00 92 ILE A C 1
ATOM 786 O O . ILE A 1 92 ? 8.262 0.159 12.617 1.00 94.00 92 ILE A O 1
ATOM 790 N N . VAL A 1 93 ? 9.017 1.590 11.051 1.00 93.94 93 VAL A N 1
ATOM 791 C CA . VAL A 1 93 ? 7.680 2.063 10.664 1.00 93.94 93 VAL A CA 1
ATOM 792 C C . VAL A 1 93 ? 6.854 0.908 10.105 1.00 93.94 93 VAL A C 1
ATOM 794 O O . VAL A 1 93 ? 5.705 0.746 10.493 1.00 93.94 93 VAL A O 1
ATOM 797 N N . GLY A 1 94 ? 7.437 0.064 9.256 1.00 94.12 94 GLY A N 1
ATOM 798 C CA . GLY A 1 94 ? 6.753 -1.096 8.697 1.00 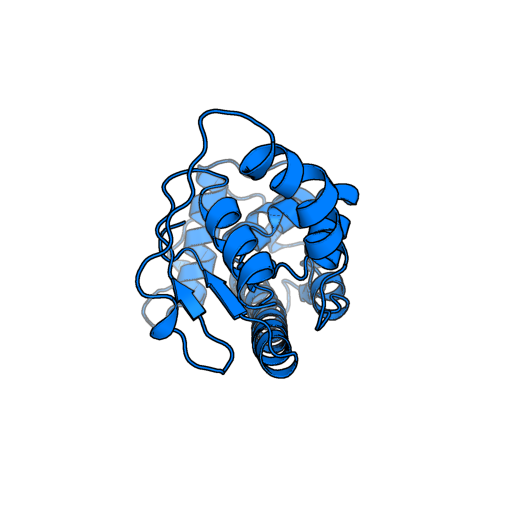94.12 94 GLY A CA 1
ATOM 799 C C . GLY A 1 94 ? 6.312 -2.098 9.767 1.00 94.12 94 GLY A C 1
ATOM 800 O O . GLY A 1 94 ? 5.167 -2.529 9.740 1.00 94.12 94 GLY A O 1
ATOM 801 N N . THR A 1 95 ? 7.164 -2.413 10.748 1.00 93.94 95 THR A N 1
ATOM 802 C CA . THR A 1 95 ? 6.771 -3.257 11.889 1.00 93.94 95 THR A CA 1
ATOM 803 C C . THR A 1 95 ? 5.635 -2.616 12.682 1.00 93.94 95 THR A C 1
ATOM 805 O O . THR A 1 95 ? 4.681 -3.297 13.038 1.00 93.94 95 THR A O 1
ATOM 808 N N . PHE A 1 96 ? 5.676 -1.301 12.916 1.00 95.06 96 PHE A N 1
ATOM 809 C CA . PHE A 1 96 ? 4.569 -0.600 13.569 1.00 95.06 96 PHE A CA 1
ATOM 810 C C . PHE A 1 96 ? 3.261 -0.684 12.761 1.00 95.06 96 PHE A C 1
ATOM 812 O O . PHE A 1 96 ? 2.202 -0.923 13.343 1.00 95.06 96 PHE A O 1
ATOM 819 N N . MET A 1 97 ? 3.318 -0.548 11.431 1.00 95.69 97 MET A N 1
ATOM 820 C CA . MET A 1 97 ? 2.147 -0.713 10.557 1.00 95.69 97 MET A CA 1
ATOM 821 C C . MET A 1 97 ? 1.573 -2.138 10.636 1.00 95.69 97 MET A C 1
ATOM 823 O O . MET A 1 97 ? 0.361 -2.302 10.743 1.00 95.69 97 MET A O 1
ATOM 827 N N . GLU A 1 98 ? 2.430 -3.161 10.677 1.00 95.12 98 GLU A N 1
ATOM 828 C CA . GLU A 1 98 ? 2.014 -4.563 10.844 1.00 95.12 98 GLU A CA 1
ATOM 829 C C . GLU A 1 98 ? 1.370 -4.795 12.226 1.00 95.12 98 GLU A C 1
ATOM 831 O O . GLU A 1 98 ? 0.281 -5.359 12.330 1.00 95.12 98 GLU A O 1
ATOM 836 N N . LEU A 1 99 ? 1.979 -4.271 13.295 1.00 96.00 99 LEU A N 1
ATOM 837 C CA . LEU A 1 99 ? 1.456 -4.374 14.664 1.00 96.00 99 LEU A CA 1
ATOM 838 C C . LEU A 1 99 ? 0.129 -3.631 14.871 1.00 96.00 99 LEU A C 1
ATOM 840 O O . LEU A 1 99 ? -0.635 -3.953 15.784 1.00 96.00 99 LEU A O 1
ATOM 844 N N . THR A 1 100 ? -0.141 -2.629 14.040 1.00 95.25 100 THR A N 1
ATOM 845 C CA . THR A 1 100 ? -1.410 -1.896 14.009 1.00 95.25 100 THR A CA 1
ATOM 846 C C . THR A 1 100 ? -2.398 -2.470 12.995 1.00 95.25 100 THR A C 1
ATOM 848 O O . THR A 1 100 ? -3.491 -1.932 12.871 1.00 95.25 100 THR A O 1
ATOM 851 N N . SER A 1 101 ? -2.065 -3.574 12.313 1.00 96.50 101 SER A N 1
ATOM 852 C CA . SER A 1 101 ? -2.906 -4.203 11.281 1.00 96.50 101 SER A CA 1
ATOM 853 C C . SER A 1 101 ? -3.292 -3.251 10.135 1.00 96.50 101 SER A C 1
ATOM 855 O O . SER A 1 101 ? -4.340 -3.407 9.519 1.00 96.50 101 SER A O 1
ATOM 857 N N . ASN A 1 102 ? -2.444 -2.265 9.828 1.00 95.81 102 ASN A N 1
ATOM 858 C CA . ASN A 1 102 ? -2.648 -1.370 8.689 1.00 95.81 102 ASN A CA 1
ATOM 859 C C . ASN A 1 102 ? -2.340 -2.079 7.370 1.00 95.81 102 ASN A C 1
ATOM 861 O O . ASN A 1 102 ? -1.344 -2.793 7.260 1.00 95.81 102 ASN A O 1
ATOM 865 N N . LEU A 1 103 ? -3.142 -1.827 6.339 1.00 96.12 103 LEU A N 1
ATOM 866 C CA . LEU A 1 103 ? -3.036 -2.505 5.050 1.00 96.12 103 LEU A CA 1
ATOM 867 C C . LEU A 1 103 ? -2.268 -1.629 4.048 1.00 96.12 103 LEU A C 1
ATOM 869 O O . LEU A 1 103 ? -2.726 -0.531 3.719 1.00 96.12 103 LEU A O 1
ATOM 873 N N . PRO A 1 104 ? -1.094 -2.057 3.552 1.00 95.25 104 PRO A N 1
ATOM 874 C CA . PRO A 1 104 ? -0.354 -1.290 2.560 1.00 95.25 104 PRO A CA 1
ATOM 875 C C . PRO A 1 104 ? -1.034 -1.370 1.196 1.00 95.25 104 PRO A C 1
ATOM 877 O O . PRO A 1 104 ? -1.064 -2.426 0.569 1.00 95.25 104 PRO A O 1
ATOM 880 N N . THR A 1 105 ? -1.526 -0.235 0.713 1.00 93.69 105 THR A N 1
ATOM 881 C CA . THR A 1 105 ? -2.072 -0.124 -0.641 1.00 93.69 105 THR A CA 1
ATOM 882 C C . THR A 1 105 ? -0.986 -0.380 -1.681 1.00 93.69 105 THR A C 1
ATOM 884 O O . THR A 1 105 ? 0.161 0.067 -1.551 1.00 93.69 105 THR A O 1
ATOM 887 N N . VAL A 1 106 ? -1.368 -1.105 -2.729 1.00 93.31 106 VAL A N 1
ATOM 888 C CA . VAL A 1 106 ? -0.514 -1.422 -3.874 1.00 93.31 106 VAL A CA 1
ATOM 889 C C . VAL A 1 106 ? -0.829 -0.437 -4.991 1.00 93.31 106 VAL A C 1
ATOM 891 O O . VAL A 1 106 ? -1.989 -0.133 -5.257 1.00 93.31 106 VAL A O 1
ATOM 894 N N . SER A 1 107 ? 0.199 0.066 -5.668 1.00 94.25 107 SER A N 1
ATOM 895 C CA . SER A 1 107 ? 0.017 0.900 -6.851 1.00 94.25 107 SER A CA 1
ATOM 896 C C . SER A 1 107 ? 1.085 0.607 -7.894 1.00 94.25 107 SER A C 1
ATOM 898 O O . SER A 1 107 ? 2.242 0.344 -7.562 1.00 94.25 107 SER A O 1
ATOM 900 N N . ARG A 1 108 ? 0.709 0.719 -9.172 1.00 95.81 108 ARG A N 1
ATOM 901 C CA . ARG A 1 108 ? 1.652 0.644 -10.300 1.00 95.81 108 ARG A CA 1
ATOM 902 C C . ARG A 1 108 ? 2.786 1.654 -10.149 1.00 95.81 108 ARG A C 1
ATOM 904 O O . ARG A 1 108 ? 3.942 1.308 -10.337 1.00 95.81 108 ARG A O 1
ATOM 911 N N . GLY A 1 109 ? 2.465 2.875 -9.718 1.00 95.56 109 GLY A N 1
ATOM 912 C CA . GLY A 1 109 ? 3.459 3.924 -9.482 1.00 95.56 109 GLY A CA 1
ATOM 913 C C . GLY A 1 109 ? 4.525 3.534 -8.454 1.00 95.56 109 GLY A C 1
ATOM 914 O O . GLY A 1 109 ? 5.705 3.809 -8.658 1.00 95.56 109 GLY A O 1
ATOM 915 N N . TYR A 1 110 ? 4.137 2.841 -7.376 1.00 95.38 110 TYR A N 1
ATOM 916 C CA . TYR A 1 110 ? 5.102 2.306 -6.416 1.00 95.38 110 TYR A CA 1
ATOM 917 C C . TYR A 1 110 ? 6.019 1.260 -7.061 1.00 95.38 110 TYR A C 1
ATOM 919 O O . TYR A 1 110 ? 7.234 1.344 -6.892 1.00 95.38 110 TYR A O 1
ATOM 927 N N . ILE A 1 111 ? 5.449 0.315 -7.816 1.00 97.50 111 ILE A N 1
ATOM 928 C CA . ILE A 1 111 ? 6.199 -0.758 -8.484 1.00 97.50 111 ILE A CA 1
ATOM 929 C C . ILE A 1 111 ? 7.207 -0.165 -9.473 1.00 97.50 111 ILE A C 1
ATOM 931 O O . ILE A 1 111 ? 8.393 -0.450 -9.353 1.00 97.50 111 ILE A O 1
ATOM 935 N N . ILE A 1 112 ? 6.760 0.736 -10.356 1.00 97.88 112 ILE A N 1
ATOM 936 C CA . ILE A 1 112 ? 7.603 1.443 -11.335 1.00 97.88 112 ILE A CA 1
ATOM 937 C C . ILE A 1 112 ? 8.765 2.148 -10.632 1.00 97.88 112 ILE A C 1
ATOM 939 O O . ILE A 1 112 ? 9.927 1.925 -10.958 1.00 97.88 112 ILE A O 1
ATOM 943 N N . ALA A 1 113 ? 8.471 2.980 -9.628 1.00 96.75 113 ALA A N 1
ATOM 944 C CA . ALA A 1 113 ? 9.500 3.762 -8.951 1.00 96.75 113 ALA A CA 1
ATOM 945 C C . ALA A 1 113 ? 10.520 2.883 -8.208 1.00 96.75 113 ALA A C 1
ATOM 947 O O . ALA A 1 113 ? 11.688 3.262 -8.093 1.00 96.75 113 ALA A O 1
ATOM 948 N N . LYS A 1 114 ? 10.095 1.727 -7.680 1.00 96.19 114 LYS A N 1
ATOM 949 C CA . LYS A 1 114 ? 10.981 0.795 -6.975 1.00 96.19 114 LYS A CA 1
ATOM 950 C C . LYS A 1 114 ? 11.814 -0.053 -7.902 1.00 96.19 114 LYS A C 1
ATOM 952 O O . LYS A 1 114 ? 13.019 -0.127 -7.687 1.00 96.19 114 LYS A O 1
ATOM 957 N N . ASP A 1 115 ? 11.199 -0.638 -8.912 1.00 97.81 115 ASP A N 1
ATOM 958 C CA . ASP A 1 115 ? 11.913 -1.408 -9.916 1.00 97.81 115 ASP A CA 1
ATOM 959 C C . ASP A 1 115 ? 12.967 -0.550 -10.628 1.00 97.81 115 ASP A C 1
ATOM 961 O O . ASP A 1 115 ? 14.130 -0.945 -10.712 1.00 97.81 115 ASP A O 1
ATOM 965 N N . PHE A 1 116 ? 12.606 0.680 -11.014 1.00 98.31 116 PHE A N 1
ATOM 966 C CA . PHE A 1 116 ? 13.547 1.631 -11.601 1.00 98.31 116 PHE A CA 1
ATOM 967 C C . PHE A 1 116 ? 14.723 1.910 -10.659 1.00 98.31 116 PHE A C 1
ATOM 969 O O . PHE A 1 116 ? 15.881 1.819 -11.059 1.00 98.31 116 PHE A O 1
ATOM 976 N N . ALA A 1 117 ? 14.445 2.215 -9.388 1.00 97.25 117 ALA A N 1
ATOM 977 C CA . ALA A 1 117 ? 15.495 2.525 -8.423 1.00 97.25 117 ALA A CA 1
ATOM 978 C C . ALA A 1 117 ? 16.425 1.344 -8.131 1.00 97.25 117 ALA A C 1
ATOM 980 O O . ALA A 1 117 ? 17.622 1.558 -7.945 1.00 97.25 117 ALA A O 1
ATOM 981 N N . LEU A 1 118 ? 15.895 0.120 -8.098 1.00 96.56 118 LEU A N 1
ATOM 982 C CA . LEU A 1 118 ? 16.686 -1.091 -7.886 1.00 96.56 118 LEU A CA 1
ATOM 983 C C . LEU A 1 118 ? 17.517 -1.474 -9.114 1.00 96.56 118 LEU A C 1
ATOM 985 O O . LEU A 1 118 ? 18.628 -1.966 -8.950 1.00 96.56 118 LEU A O 1
ATOM 989 N N . THR A 1 119 ? 17.000 -1.230 -10.318 1.00 97.50 119 THR A N 1
ATOM 990 C CA . THR A 1 119 ? 17.670 -1.601 -11.573 1.00 97.50 119 THR A CA 1
ATOM 991 C C . THR A 1 119 ? 18.718 -0.568 -11.981 1.00 97.50 119 THR A C 1
ATOM 993 O O . THR A 1 119 ? 19.834 -0.925 -12.338 1.00 97.50 119 THR A O 1
ATOM 996 N N . ILE A 1 120 ? 18.377 0.721 -11.899 1.00 97.69 120 ILE A N 1
ATOM 997 C CA . ILE A 1 120 ? 19.208 1.829 -12.400 1.00 97.69 120 ILE A CA 1
ATOM 998 C C . ILE A 1 120 ? 20.085 2.439 -11.293 1.00 97.69 120 ILE A C 1
ATOM 1000 O O . ILE A 1 120 ? 21.057 3.137 -11.569 1.00 97.69 120 ILE A O 1
ATOM 1004 N N . GLY A 1 121 ? 19.754 2.214 -10.017 1.00 97.44 121 GLY A N 1
ATOM 1005 C CA . GLY A 1 121 ? 20.511 2.756 -8.881 1.00 97.44 121 GLY A CA 1
ATOM 1006 C C . GLY A 1 121 ? 20.192 4.217 -8.531 1.00 97.44 121 GLY A C 1
ATOM 1007 O O . GLY A 1 121 ? 20.845 4.801 -7.666 1.00 97.44 121 GLY A O 1
ATOM 1008 N N . ARG A 1 122 ? 19.169 4.820 -9.153 1.00 97.31 122 ARG A N 1
ATOM 1009 C CA . ARG A 1 122 ? 18.642 6.156 -8.810 1.00 97.31 122 ARG A CA 1
ATOM 1010 C C . ARG A 1 122 ? 17.126 6.210 -8.956 1.00 97.31 122 ARG A C 1
ATOM 1012 O O . ARG A 1 122 ? 16.533 5.375 -9.621 1.00 97.31 122 ARG A O 1
ATOM 1019 N N . ARG A 1 123 ? 16.481 7.228 -8.384 1.00 96.50 123 ARG A N 1
ATOM 1020 C CA . ARG A 1 123 ? 15.048 7.462 -8.636 1.00 96.50 123 ARG A CA 1
ATOM 1021 C C . ARG A 1 123 ? 14.814 7.887 -10.096 1.00 96.50 123 ARG A C 1
ATOM 1023 O O . ARG A 1 123 ? 15.690 8.554 -10.662 1.00 96.50 123 ARG A O 1
ATOM 1030 N N . PRO A 1 124 ? 13.654 7.542 -10.685 1.00 97.50 124 PRO A N 1
ATOM 1031 C CA . PRO A 1 124 ? 13.265 8.115 -11.963 1.00 97.50 124 PRO A CA 1
ATOM 1032 C C . PRO A 1 124 ? 13.072 9.626 -11.806 1.00 97.50 124 PRO A C 1
ATOM 1034 O O . PRO A 1 124 ? 12.664 10.115 -10.747 1.00 97.50 124 PRO A O 1
ATOM 1037 N N . THR A 1 125 ? 13.373 10.359 -12.867 1.00 98.12 125 THR A N 1
ATOM 1038 C CA . THR A 1 125 ? 12.902 11.732 -13.046 1.00 98.12 125 THR A CA 1
ATOM 1039 C C . THR A 1 125 ? 11.383 11.732 -13.222 1.00 98.12 125 THR A C 1
ATOM 1041 O O . THR A 1 125 ? 10.774 10.697 -13.494 1.00 98.12 125 THR A O 1
ATOM 1044 N N . GLU A 1 126 ? 10.754 12.896 -13.075 1.00 97.50 126 GLU A N 1
ATOM 1045 C CA . GLU A 1 126 ? 9.308 13.030 -13.279 1.00 97.50 126 GLU A CA 1
ATOM 1046 C C . GLU A 1 126 ? 8.893 12.621 -14.700 1.00 97.50 126 GLU A C 1
ATOM 1048 O O . GLU A 1 126 ? 7.949 11.854 -14.863 1.00 97.50 126 GLU A O 1
ATOM 1053 N N . ALA A 1 127 ? 9.661 13.033 -15.714 1.00 97.44 127 ALA A N 1
ATOM 1054 C CA . ALA A 1 127 ? 9.418 12.655 -17.104 1.00 97.44 127 ALA A CA 1
ATOM 1055 C C . ALA A 1 127 ? 9.536 11.137 -17.328 1.00 97.44 127 ALA A C 1
ATOM 1057 O O . ALA A 1 127 ? 8.644 10.537 -17.922 1.00 97.44 127 ALA A O 1
ATOM 1058 N N . GLU A 1 128 ? 10.591 10.494 -16.813 1.00 98.31 128 GLU A N 1
ATOM 1059 C CA . GLU A 1 128 ? 10.744 9.035 -16.917 1.00 98.31 128 GLU A CA 1
ATOM 1060 C C . GLU A 1 128 ? 9.596 8.300 -16.217 1.00 98.31 128 GLU A C 1
ATOM 1062 O O . GLU A 1 128 ? 9.048 7.337 -16.752 1.00 98.31 128 GLU A O 1
ATOM 1067 N N . TYR A 1 129 ? 9.210 8.766 -15.026 1.00 98.12 129 TYR A N 1
ATOM 1068 C CA . TYR A 1 129 ? 8.118 8.180 -14.261 1.00 98.12 129 TYR A CA 1
ATOM 1069 C C . TYR A 1 129 ? 6.778 8.287 -14.995 1.00 98.12 129 TYR A C 1
ATOM 1071 O O . TYR A 1 129 ? 6.066 7.288 -15.093 1.00 98.12 129 TYR A O 1
ATOM 1079 N N . GLU A 1 130 ? 6.438 9.458 -15.537 1.00 97.62 130 GLU A N 1
ATOM 1080 C CA . GLU A 1 130 ? 5.182 9.653 -16.268 1.00 97.62 130 GLU A CA 1
ATOM 1081 C C . GLU A 1 130 ? 5.151 8.862 -17.581 1.00 97.62 130 GLU A C 1
ATOM 1083 O O . GLU A 1 130 ? 4.134 8.239 -17.892 1.00 97.62 130 GLU A O 1
ATOM 1088 N N . THR A 1 131 ? 6.271 8.777 -18.306 1.00 97.94 131 THR A N 1
ATOM 1089 C CA . THR A 1 131 ? 6.386 7.923 -19.499 1.00 97.94 131 THR A CA 1
ATOM 1090 C C . THR A 1 131 ? 6.155 6.450 -19.161 1.00 97.94 131 THR A C 1
ATOM 1092 O O . THR A 1 131 ? 5.340 5.789 -19.805 1.00 97.94 131 THR A O 1
ATOM 1095 N N . LEU A 1 132 ? 6.806 5.931 -18.114 1.00 98.19 132 LEU A N 1
ATOM 1096 C CA . LEU A 1 132 ? 6.621 4.544 -17.672 1.00 98.19 132 LEU A CA 1
ATOM 1097 C C . LEU A 1 132 ? 5.201 4.289 -17.169 1.00 98.19 132 LEU A C 1
ATOM 1099 O O . LEU A 1 132 ? 4.609 3.253 -17.464 1.00 98.19 132 LEU A O 1
ATOM 1103 N N . ARG A 1 133 ? 4.622 5.243 -16.438 1.00 97.31 133 ARG A N 1
ATOM 1104 C CA . ARG A 1 133 ? 3.241 5.156 -15.964 1.00 97.31 133 ARG A CA 1
ATOM 1105 C C . ARG A 1 133 ? 2.261 5.100 -17.129 1.00 97.31 133 ARG A C 1
ATOM 1107 O O . ARG A 1 133 ? 1.342 4.284 -17.094 1.00 97.31 133 ARG A O 1
ATOM 1114 N N . LYS A 1 134 ? 2.461 5.935 -18.151 1.00 96.81 134 LYS A N 1
ATOM 1115 C CA . LYS A 1 134 ? 1.662 5.918 -19.377 1.00 96.81 134 LYS A CA 1
ATOM 1116 C C . LYS A 1 134 ? 1.786 4.568 -20.079 1.00 96.81 134 LYS A C 1
ATOM 1118 O O . LYS A 1 134 ? 0.762 3.950 -20.329 1.00 96.81 134 LYS A O 1
ATOM 1123 N N . LEU A 1 135 ? 3.008 4.077 -20.293 1.00 97.69 135 LEU A N 1
ATOM 1124 C CA . LEU A 1 135 ? 3.274 2.771 -20.905 1.00 97.69 135 LEU A CA 1
ATOM 1125 C C . LEU A 1 135 ? 2.531 1.627 -20.190 1.00 97.69 135 LEU A C 1
ATOM 1127 O O . LEU A 1 135 ? 1.818 0.853 -20.824 1.00 97.69 135 LEU A O 1
ATOM 1131 N N . VAL A 1 136 ? 2.671 1.535 -18.864 1.00 97.19 136 VAL A N 1
ATOM 1132 C CA . VAL A 1 136 ? 2.051 0.469 -18.058 1.00 97.19 136 VAL A CA 1
ATOM 1133 C C . VAL A 1 136 ? 0.523 0.572 -18.065 1.00 97.19 136 VAL A C 1
ATOM 1135 O O . VAL A 1 136 ? -0.162 -0.449 -18.145 1.00 97.19 136 VAL A O 1
ATOM 1138 N N . ASN A 1 137 ? -0.023 1.789 -17.988 1.00 95.25 137 ASN A N 1
ATOM 1139 C CA . ASN A 1 137 ? -1.469 2.007 -18.018 1.00 95.25 137 ASN A CA 1
ATOM 1140 C C . ASN A 1 137 ? -2.074 1.705 -19.394 1.00 95.25 137 ASN A C 1
ATOM 1142 O O . ASN A 1 137 ? -3.150 1.109 -19.445 1.00 95.25 137 ASN A O 1
ATOM 1146 N N . SER A 1 138 ? -1.384 2.068 -20.482 1.00 93.75 138 SER A N 1
ATOM 1147 C CA . SER A 1 138 ? -1.791 1.702 -21.840 1.00 93.75 138 SER A CA 1
ATOM 1148 C C . SER A 1 138 ? -1.887 0.186 -21.985 1.00 93.75 138 SER A C 1
ATOM 1150 O O . SER A 1 138 ? -2.891 -0.307 -22.476 1.00 93.75 138 SER A O 1
ATOM 1152 N N . ALA A 1 139 ? -0.910 -0.567 -21.467 1.00 93.19 139 ALA A N 1
ATOM 1153 C CA . ALA A 1 139 ? -0.923 -2.035 -21.532 1.00 93.19 139 ALA A CA 1
ATOM 1154 C C . ALA A 1 139 ? -2.050 -2.684 -20.717 1.00 93.19 139 ALA A C 1
ATOM 1156 O O . ALA A 1 139 ? -2.473 -3.795 -21.016 1.00 93.19 139 ALA A O 1
ATOM 1157 N N . ALA A 1 140 ? -2.559 -1.993 -19.696 1.00 90.69 140 ALA A N 1
ATOM 1158 C CA . ALA A 1 140 ? -3.689 -2.466 -18.902 1.00 90.69 140 ALA A CA 1
ATOM 1159 C C . ALA A 1 140 ? -5.059 -2.088 -19.499 1.00 90.69 140 ALA A C 1
ATOM 1161 O O . ALA A 1 140 ? -6.082 -2.544 -18.986 1.00 90.69 140 ALA A O 1
ATOM 1162 N N . SER A 1 141 ? -5.103 -1.234 -20.528 1.00 89.75 141 SER A N 1
ATOM 1163 C CA . SER A 1 141 ? -6.341 -0.661 -21.066 1.00 89.75 141 SER A CA 1
ATOM 1164 C C . SER A 1 141 ? -6.643 -1.235 -22.457 1.00 89.75 141 SER A C 1
ATOM 1166 O O . SER A 1 141 ? -5.816 -1.070 -23.348 1.00 89.75 141 SER A O 1
ATOM 1168 N N . PRO A 1 142 ? -7.823 -1.841 -22.700 1.00 83.69 142 PRO A N 1
ATOM 1169 C CA . PRO A 1 142 ? -8.143 -2.466 -23.993 1.00 83.69 142 PRO A CA 1
ATOM 1170 C C . PRO A 1 142 ? -8.111 -1.503 -25.189 1.00 83.69 142 PRO A C 1
ATOM 1172 O O . PRO A 1 142 ? -7.827 -1.919 -26.308 1.00 83.69 142 PRO A O 1
ATOM 1175 N N . ASP A 1 143 ? -8.394 -0.221 -24.946 1.00 88.06 143 ASP A N 1
ATOM 1176 C CA . ASP A 1 143 ? -8.539 0.810 -25.980 1.00 88.06 143 ASP A CA 1
ATOM 1177 C C . ASP A 1 143 ? -7.250 1.611 -26.238 1.00 88.06 143 ASP A C 1
ATOM 1179 O O . ASP A 1 143 ? -7.273 2.614 -26.954 1.00 88.06 143 ASP A O 1
ATOM 1183 N N . GLN A 1 144 ? -6.129 1.233 -25.617 1.00 87.69 144 GLN A N 1
ATOM 1184 C CA . GLN A 1 144 ? -4.864 1.958 -25.738 1.00 87.69 144 GLN A CA 1
ATOM 1185 C C . GLN A 1 144 ? -3.771 1.054 -26.299 1.00 87.69 144 GLN A C 1
ATOM 1187 O O . GLN A 1 144 ? -3.654 -0.106 -25.923 1.00 87.69 144 GLN A O 1
ATOM 1192 N N . ASP A 1 145 ? -2.939 1.614 -27.175 1.00 86.69 145 ASP A N 1
ATOM 1193 C CA . ASP A 1 145 ? -1.771 0.927 -27.719 1.00 86.69 145 ASP A CA 1
ATOM 1194 C C . ASP A 1 145 ? -0.513 1.313 -26.916 1.00 86.69 145 ASP A C 1
ATOM 1196 O O . ASP A 1 145 ? -0.099 2.478 -26.940 1.00 86.69 145 ASP A O 1
ATOM 1200 N N . PRO A 1 146 ? 0.130 0.374 -26.199 1.00 86.31 146 PRO A N 1
ATOM 1201 C CA . PRO A 1 146 ? 1.396 0.630 -25.513 1.00 86.31 146 PRO A CA 1
ATOM 1202 C C . PRO A 1 146 ? 2.521 1.038 -26.469 1.00 86.31 146 PRO A C 1
ATOM 1204 O O . PRO A 1 146 ? 3.408 1.792 -26.072 1.00 86.31 146 PRO A O 1
ATOM 1207 N N . GLY A 1 147 ? 2.476 0.580 -27.726 1.00 86.88 147 GLY A N 1
ATOM 1208 C CA . GLY A 1 147 ? 3.472 0.879 -28.755 1.00 86.88 147 GLY A CA 1
ATOM 1209 C C . GLY A 1 147 ? 3.510 2.350 -29.172 1.00 86.88 147 GLY A C 1
ATOM 1210 O O . GLY A 1 147 ? 4.503 2.800 -29.739 1.00 86.88 147 GLY A O 1
ATOM 1211 N N . SER A 1 148 ? 2.473 3.131 -28.847 1.00 88.62 148 SER A N 1
ATOM 1212 C CA . SER A 1 148 ? 2.425 4.566 -29.141 1.00 88.62 148 SER A CA 1
ATOM 1213 C C . SER A 1 148 ? 3.178 5.432 -28.120 1.00 88.62 148 SER A C 1
ATOM 1215 O O . SER A 1 148 ? 3.169 6.661 -28.229 1.00 88.62 148 SER A O 1
ATOM 1217 N N . VAL A 1 149 ? 3.731 4.842 -27.056 1.00 93.38 149 VAL A N 1
ATOM 1218 C CA . VAL A 1 149 ? 4.453 5.574 -26.008 1.00 93.38 149 VAL A CA 1
ATOM 1219 C C . VAL A 1 149 ? 5.934 5.639 -26.367 1.00 93.38 149 VAL A C 1
ATOM 1221 O O . VAL A 1 149 ? 6.598 4.614 -26.457 1.00 93.38 149 VAL A O 1
ATOM 1224 N N . ASP A 1 150 ? 6.464 6.851 -26.539 1.00 94.44 150 ASP A N 1
ATOM 1225 C CA . ASP A 1 150 ? 7.896 7.056 -26.766 1.00 94.44 150 ASP A CA 1
ATOM 1226 C C . ASP A 1 150 ? 8.691 6.788 -25.481 1.00 94.44 150 ASP A C 1
ATOM 1228 O O . ASP A 1 150 ? 8.620 7.544 -24.509 1.00 94.44 150 ASP A O 1
ATOM 1232 N N . THR A 1 151 ? 9.449 5.693 -25.484 1.00 95.50 151 THR A N 1
ATOM 1233 C CA . THR A 1 151 ? 10.302 5.261 -24.372 1.00 95.50 151 THR A CA 1
ATOM 1234 C C . THR A 1 151 ? 11.786 5.521 -24.623 1.00 95.50 151 THR A C 1
ATOM 1236 O O . THR A 1 151 ? 12.612 5.031 -23.858 1.00 95.50 151 THR A O 1
ATOM 1239 N N . SER A 1 152 ? 12.154 6.280 -25.661 1.00 94.12 152 SER A N 1
ATOM 1240 C CA . SER A 1 152 ? 13.558 6.523 -26.042 1.00 94.12 152 SER A CA 1
ATOM 1241 C C . SER A 1 152 ? 14.396 7.189 -24.943 1.00 94.12 152 SER A C 1
ATOM 1243 O O . SER A 1 152 ? 15.604 6.979 -24.870 1.00 94.12 152 SER A O 1
ATOM 1245 N N . ALA A 1 153 ? 13.753 7.958 -24.060 1.00 93.62 153 ALA A N 1
ATOM 1246 C CA . ALA A 1 153 ? 14.389 8.613 -22.918 1.00 93.62 153 ALA A CA 1
ATOM 1247 C C . ALA A 1 153 ? 14.545 7.708 -21.677 1.00 93.62 153 ALA A C 1
ATOM 1249 O O . ALA A 1 153 ? 15.116 8.145 -20.678 1.00 93.62 153 ALA A O 1
ATOM 1250 N N . ILE A 1 154 ? 14.020 6.478 -21.703 1.00 97.44 154 ILE A N 1
ATOM 1251 C CA . ILE A 1 154 ? 14.119 5.531 -20.589 1.00 97.44 154 ILE A CA 1
ATOM 1252 C C . ILE A 1 154 ? 15.392 4.680 -20.750 1.00 97.44 154 ILE A C 1
ATOM 1254 O O . ILE A 1 154 ? 15.627 4.164 -21.843 1.00 97.44 154 ILE A O 1
ATOM 1258 N N . PRO A 1 155 ? 16.187 4.466 -19.682 1.00 97.56 155 PRO A N 1
ATOM 1259 C CA . PRO A 1 155 ? 17.350 3.575 -19.723 1.00 97.56 155 PRO A CA 1
ATOM 1260 C C . PRO A 1 155 ? 16.996 2.159 -20.212 1.00 97.56 155 PRO A C 1
ATOM 1262 O O . PRO A 1 155 ? 16.063 1.534 -19.693 1.00 97.56 155 PRO A O 1
ATOM 1265 N N . SER A 1 156 ? 17.737 1.647 -21.202 1.00 96.75 156 SER A N 1
ATOM 1266 C CA . SER A 1 156 ? 17.430 0.371 -21.865 1.00 96.75 156 SER A CA 1
ATOM 1267 C C . SER A 1 156 ? 17.570 -0.831 -20.932 1.00 96.75 156 SER A C 1
ATOM 1269 O O . SER A 1 156 ? 16.865 -1.828 -21.096 1.00 96.75 156 SER A O 1
ATOM 1271 N N . GLU A 1 157 ? 18.389 -0.715 -19.884 1.00 96.88 157 GLU A N 1
ATOM 1272 C CA . GLU A 1 157 ? 18.587 -1.747 -18.867 1.00 96.88 157 GLU A CA 1
ATOM 1273 C C . GLU A 1 157 ? 17.263 -2.170 -18.218 1.00 96.88 157 GLU A C 1
ATOM 1275 O O . GLU A 1 157 ? 17.094 -3.343 -17.871 1.00 96.88 157 GLU A O 1
ATOM 1280 N N . LEU A 1 158 ? 16.300 -1.244 -18.102 1.00 96.81 158 LEU A N 1
ATOM 1281 C CA . LEU A 1 158 ? 14.971 -1.519 -17.556 1.00 96.81 158 LEU A CA 1
ATOM 1282 C C . LEU A 1 158 ? 14.183 -2.510 -18.428 1.00 96.81 158 LEU A C 1
ATOM 1284 O O . LEU A 1 158 ? 13.412 -3.315 -17.899 1.00 96.81 158 LEU A O 1
ATOM 1288 N N . PHE A 1 159 ? 14.397 -2.484 -19.743 1.00 97.06 159 PHE A N 1
ATOM 1289 C CA . PHE A 1 159 ? 13.708 -3.332 -20.716 1.00 97.06 159 PHE A CA 1
ATOM 1290 C C . PHE A 1 159 ? 14.480 -4.601 -21.071 1.00 97.06 159 PHE A C 1
ATOM 1292 O O . PHE A 1 159 ? 13.874 -5.550 -21.548 1.00 97.06 159 PHE A O 1
ATOM 1299 N N . GLU A 1 160 ? 15.792 -4.640 -20.845 1.00 96.25 160 GLU A N 1
ATOM 1300 C CA . GLU A 1 160 ? 16.659 -5.718 -21.344 1.00 96.25 160 GLU A CA 1
ATOM 1301 C C . GLU A 1 160 ? 17.141 -6.675 -20.246 1.00 96.25 160 GLU A C 1
ATOM 1303 O O . GLU A 1 160 ? 17.539 -7.811 -20.523 1.00 96.25 160 GLU A O 1
ATOM 1308 N N . THR A 1 161 ? 17.070 -6.256 -18.981 1.00 96.69 161 THR A N 1
ATOM 1309 C CA . THR A 1 161 ? 17.608 -7.031 -17.857 1.00 96.69 161 THR A CA 1
ATOM 1310 C C . THR A 1 161 ? 16.561 -7.965 -17.255 1.00 96.69 161 THR A C 1
ATOM 1312 O O . THR A 1 161 ? 15.569 -7.511 -16.679 1.00 96.69 161 THR A O 1
ATO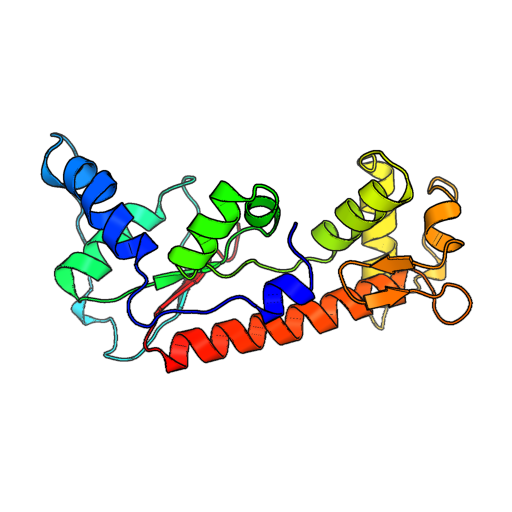M 1315 N N . LYS A 1 162 ? 16.818 -9.278 -17.302 1.00 97.75 162 LYS A N 1
ATOM 1316 C CA . LYS A 1 162 ? 16.066 -10.270 -16.517 1.00 97.75 162 LYS A CA 1
ATOM 1317 C C . LYS A 1 162 ? 16.286 -10.040 -15.017 1.00 97.75 162 LYS A C 1
ATOM 1319 O O . LYS A 1 162 ? 17.434 -9.955 -14.584 1.00 97.75 162 LYS A O 1
ATOM 1324 N N . ARG A 1 163 ? 15.211 -9.980 -14.225 1.00 97.88 163 ARG A N 1
ATOM 1325 C CA . ARG A 1 163 ? 15.274 -9.707 -12.776 1.00 97.88 163 ARG A CA 1
ATOM 1326 C C . ARG A 1 163 ? 13.994 -10.107 -12.043 1.00 97.88 163 ARG A C 1
ATOM 1328 O O . ARG A 1 163 ? 12.977 -10.367 -12.670 1.00 97.88 163 ARG A O 1
ATOM 1335 N N . ASP A 1 164 ? 14.042 -10.097 -10.715 1.00 97.81 164 ASP A N 1
ATOM 1336 C CA . ASP A 1 164 ? 12.849 -10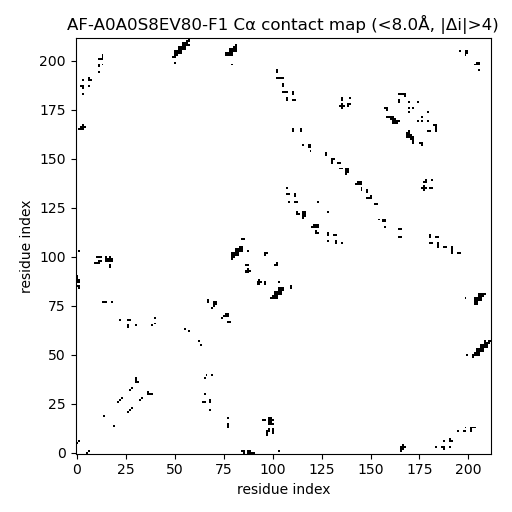.137 -9.865 1.00 97.81 164 ASP A CA 1
ATOM 1337 C C . ASP A 1 164 ? 12.296 -8.715 -9.676 1.00 97.81 164 ASP A C 1
ATOM 1339 O O . ASP A 1 164 ? 13.016 -7.816 -9.236 1.00 97.81 164 ASP A O 1
ATOM 1343 N N . ILE A 1 165 ? 11.018 -8.514 -10.000 1.00 97.88 165 ILE A N 1
ATOM 1344 C CA . ILE A 1 165 ? 10.290 -7.275 -9.729 1.00 97.88 165 ILE A CA 1
ATOM 1345 C C . ILE A 1 165 ? 9.411 -7.506 -8.497 1.00 97.88 165 ILE A C 1
ATOM 1347 O O . ILE A 1 165 ? 8.289 -7.996 -8.587 1.00 97.88 165 ILE A O 1
ATOM 1351 N N . LEU A 1 166 ? 9.922 -7.139 -7.320 1.00 97.00 166 LEU A N 1
ATOM 1352 C CA . LEU A 1 166 ? 9.181 -7.163 -6.048 1.00 97.00 166 LEU A CA 1
ATOM 1353 C C . LEU A 1 166 ? 8.532 -8.524 -5.712 1.00 97.00 166 LEU A C 1
ATOM 1355 O O . LEU A 1 166 ? 7.449 -8.575 -5.120 1.00 97.00 166 LEU A O 1
ATOM 1359 N N . GLY A 1 167 ? 9.204 -9.623 -6.046 1.00 97.12 167 GLY A N 1
ATOM 1360 C CA . GLY A 1 167 ? 8.771 -10.996 -5.797 1.00 97.12 167 GLY A CA 1
ATOM 1361 C C . GLY A 1 167 ? 8.102 -11.700 -6.977 1.00 97.12 167 GLY A C 1
ATOM 1362 O O . GLY A 1 167 ? 7.459 -12.732 -6.761 1.00 97.12 167 GLY A O 1
ATOM 1363 N N . VAL A 1 168 ? 8.196 -11.146 -8.189 1.00 97.94 168 VAL A N 1
ATOM 1364 C CA . VAL A 1 168 ? 7.729 -11.770 -9.435 1.00 97.94 168 VAL A CA 1
ATOM 1365 C C . VAL A 1 168 ? 8.864 -11.769 -10.464 1.00 97.94 168 VAL A C 1
ATOM 1367 O O . VAL A 1 168 ? 9.448 -10.723 -10.736 1.00 97.94 168 VAL A O 1
ATOM 1370 N N . ASP A 1 169 ? 9.164 -12.930 -11.056 1.00 97.62 169 ASP A N 1
ATOM 1371 C CA . ASP A 1 169 ? 10.198 -13.062 -12.097 1.00 97.62 169 ASP A CA 1
ATOM 1372 C C . ASP A 1 169 ? 9.789 -12.294 -13.363 1.00 97.62 169 ASP A C 1
ATOM 1374 O O . ASP A 1 169 ? 8.700 -12.488 -13.909 1.00 97.62 169 ASP A O 1
ATOM 1378 N N . PHE A 1 170 ? 10.683 -11.438 -13.843 1.00 98.06 170 PHE A N 1
ATOM 1379 C CA . PHE A 1 170 ? 10.546 -10.701 -15.088 1.00 98.06 170 PHE A CA 1
ATOM 1380 C C . PHE A 1 170 ? 11.644 -11.125 -16.059 1.00 98.06 170 PHE A C 1
ATOM 1382 O O . PHE A 1 170 ? 12.832 -10.900 -15.821 1.00 98.06 170 PHE A O 1
ATOM 1389 N N . ASP A 1 171 ? 11.227 -11.708 -17.183 1.00 97.75 171 ASP A N 1
ATOM 1390 C CA . ASP A 1 171 ? 12.101 -12.069 -18.293 1.00 97.75 171 ASP A CA 1
ATOM 1391 C C . ASP A 1 171 ? 11.689 -11.282 -19.549 1.00 97.75 171 ASP A C 1
ATOM 1393 O O . ASP A 1 171 ? 10.637 -11.576 -20.131 1.00 97.75 171 ASP A O 1
ATOM 1397 N N . PRO A 1 172 ? 12.506 -10.313 -19.999 1.00 96.44 172 PRO A N 1
ATOM 1398 C CA . PRO A 1 172 ? 12.170 -9.468 -21.142 1.00 96.44 172 PRO A CA 1
ATOM 1399 C C . PRO A 1 172 ? 12.108 -10.230 -22.469 1.00 96.44 172 PRO A C 1
ATOM 1401 O O . PRO A 1 172 ? 11.557 -9.734 -23.446 1.00 96.44 172 PRO A O 1
ATOM 1404 N N . ARG A 1 173 ? 12.629 -11.465 -22.520 1.00 96.25 173 ARG A N 1
ATOM 1405 C CA . ARG A 1 173 ? 12.489 -12.342 -23.693 1.00 96.25 173 ARG A CA 1
ATOM 1406 C C . ARG A 1 173 ? 11.114 -13.000 -23.775 1.00 96.25 173 ARG A C 1
ATOM 14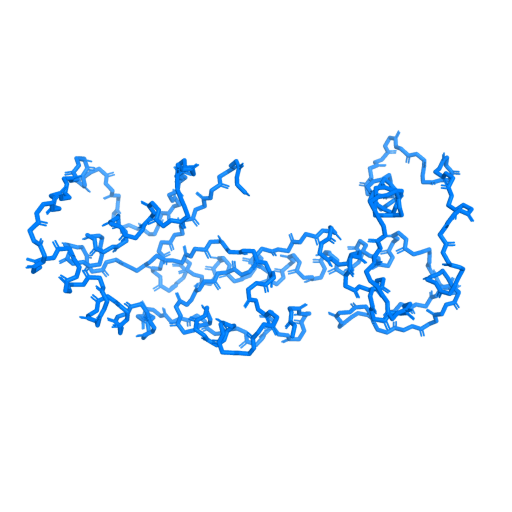08 O O . ARG A 1 173 ? 10.777 -13.564 -24.811 1.00 96.25 173 ARG A O 1
ATOM 1415 N N . ARG A 1 174 ? 10.361 -13.005 -22.672 1.00 95.50 174 ARG A N 1
ATOM 1416 C CA . ARG A 1 174 ? 9.046 -13.651 -22.566 1.00 95.50 174 ARG A CA 1
ATOM 1417 C C . ARG A 1 174 ? 7.904 -12.650 -22.564 1.00 95.50 174 ARG A C 1
ATOM 1419 O O . ARG A 1 174 ? 6.832 -12.988 -23.049 1.00 95.50 174 ARG A O 1
ATOM 1426 N N . GLN A 1 175 ? 8.123 -11.465 -22.000 1.00 95.31 175 GLN A N 1
ATOM 1427 C CA . GLN A 1 175 ? 7.090 -10.445 -21.888 1.00 95.31 175 GLN A CA 1
ATOM 1428 C C . GLN A 1 175 ? 7.677 -9.026 -21.918 1.00 95.31 175 GLN A C 1
ATOM 1430 O O . GLN A 1 175 ? 8.771 -8.806 -21.391 1.00 95.31 175 GLN A O 1
ATOM 1435 N N . PRO A 1 176 ? 6.942 -8.049 -22.476 1.00 96.00 176 PRO A N 1
ATOM 1436 C CA . PRO A 1 176 ? 7.254 -6.632 -22.342 1.00 96.00 176 PRO A CA 1
ATOM 1437 C C . PRO A 1 176 ? 7.308 -6.171 -20.881 1.00 96.00 176 PRO A C 1
ATOM 1439 O O . PRO A 1 176 ? 6.637 -6.715 -20.001 1.00 96.00 176 PRO A O 1
ATOM 1442 N N . TYR A 1 177 ? 8.055 -5.096 -20.626 1.00 97.56 177 TYR A N 1
ATOM 1443 C CA . TYR A 1 177 ? 8.156 -4.491 -19.293 1.00 97.56 177 TYR A CA 1
ATOM 1444 C C . TYR A 1 177 ? 6.799 -4.106 -18.693 1.00 97.56 177 TYR A C 1
ATOM 1446 O O . TYR A 1 177 ? 6.545 -4.359 -17.516 1.00 97.56 177 TYR A O 1
ATOM 1454 N N . ALA A 1 178 ? 5.921 -3.524 -19.513 1.00 97.44 178 ALA A N 1
ATOM 1455 C CA . ALA A 1 178 ? 4.594 -3.093 -19.090 1.00 97.44 178 ALA A CA 1
ATOM 1456 C C . ALA A 1 178 ? 3.773 -4.255 -18.506 1.00 97.44 178 ALA A C 1
ATOM 1458 O O . ALA A 1 178 ? 3.190 -4.127 -17.427 1.00 97.44 178 ALA A O 1
ATOM 1459 N N . ASP A 1 179 ? 3.812 -5.405 -19.177 1.00 96.81 179 ASP A N 1
ATOM 1460 C CA . ASP A 1 179 ? 3.126 -6.626 -18.757 1.00 96.81 179 ASP A CA 1
ATOM 1461 C C . ASP A 1 179 ? 3.766 -7.217 -17.501 1.00 96.81 179 ASP A C 1
ATOM 1463 O O . ASP A 1 179 ? 3.058 -7.640 -16.591 1.00 96.81 179 ASP A O 1
ATOM 1467 N N . GLY A 1 180 ? 5.096 -7.149 -17.389 1.00 97.69 180 GLY A N 1
ATOM 1468 C CA . GLY A 1 180 ? 5.813 -7.508 -16.165 1.00 97.69 180 GLY A CA 1
ATOM 1469 C C . GLY A 1 180 ? 5.346 -6.704 -14.948 1.00 97.69 180 GLY A C 1
ATOM 1470 O O . GLY A 1 180 ? 5.001 -7.282 -13.918 1.00 97.69 180 GLY A O 1
ATOM 1471 N N . VAL A 1 181 ? 5.268 -5.374 -15.063 1.00 98.25 181 VAL A N 1
ATOM 1472 C CA . VAL A 1 181 ? 4.767 -4.504 -13.983 1.00 98.25 181 VAL A CA 1
ATOM 1473 C C . VAL A 1 181 ? 3.299 -4.793 -13.662 1.00 98.25 181 VAL A C 1
ATOM 1475 O O . VAL A 1 181 ? 2.930 -4.821 -12.485 1.00 98.25 181 VAL A O 1
ATOM 1478 N N . ASN A 1 182 ? 2.460 -5.022 -14.675 1.00 98.00 182 ASN A N 1
ATOM 1479 C CA . ASN A 1 182 ? 1.053 -5.374 -14.475 1.00 98.00 182 ASN A CA 1
ATOM 1480 C C . ASN A 1 182 ? 0.897 -6.732 -13.772 1.00 98.00 182 ASN A C 1
ATOM 1482 O O . ASN A 1 182 ? 0.123 -6.826 -12.823 1.00 98.00 182 ASN A O 1
ATOM 1486 N N . ALA A 1 183 ? 1.703 -7.736 -14.119 1.00 98.00 183 ALA A N 1
ATOM 1487 C CA . ALA A 1 183 ? 1.708 -9.029 -13.437 1.00 98.00 183 ALA A CA 1
ATOM 1488 C C . ALA A 1 183 ? 2.093 -8.904 -11.951 1.00 98.00 183 ALA A C 1
ATOM 1490 O O . ALA A 1 183 ? 1.486 -9.543 -11.087 1.00 98.00 183 ALA A O 1
ATOM 1491 N N . VAL A 1 184 ? 3.069 -8.046 -11.632 1.00 98.25 184 VAL A N 1
ATOM 1492 C CA . VAL A 1 184 ? 3.451 -7.731 -10.244 1.00 98.25 184 VAL A CA 1
ATOM 1493 C C . VAL A 1 184 ? 2.298 -7.055 -9.515 1.00 98.25 184 VAL A C 1
ATOM 1495 O O . VAL A 1 184 ? 1.956 -7.448 -8.396 1.00 98.25 184 VAL A O 1
ATOM 1498 N N . PHE A 1 185 ? 1.687 -6.052 -10.151 1.00 98.12 185 PHE A N 1
ATOM 1499 C CA . PHE A 1 185 ? 0.542 -5.340 -9.603 1.00 98.12 185 PHE A CA 1
ATOM 1500 C C . PHE A 1 185 ? -0.595 -6.308 -9.284 1.00 98.12 185 PHE A C 1
ATOM 1502 O O . PHE A 1 185 ? -1.051 -6.322 -8.146 1.00 98.12 185 PHE A O 1
ATOM 1509 N N . ASP A 1 186 ? -0.981 -7.171 -10.220 1.00 98.00 186 ASP A N 1
ATOM 1510 C CA . ASP A 1 186 ? -2.069 -8.132 -10.039 1.00 98.00 186 ASP A CA 1
ATOM 1511 C C . ASP A 1 186 ? -1.770 -9.138 -8.921 1.00 98.00 186 ASP A C 1
ATOM 1513 O O . ASP A 1 186 ? -2.633 -9.428 -8.087 1.00 98.00 186 ASP A O 1
ATOM 1517 N N . ALA A 1 187 ? -0.533 -9.641 -8.846 1.00 98.38 187 ALA A N 1
ATOM 1518 C CA . ALA A 1 187 ? -0.119 -10.569 -7.797 1.00 98.38 187 ALA A CA 1
ATOM 1519 C C . ALA A 1 187 ? -0.168 -9.923 -6.403 1.00 98.38 187 ALA A C 1
ATOM 1521 O O . ALA A 1 187 ? -0.698 -10.513 -5.457 1.00 98.38 187 ALA A O 1
ATOM 1522 N N . MET A 1 188 ? 0.362 -8.705 -6.269 1.00 98.25 188 MET A N 1
ATOM 1523 C CA . MET A 1 188 ? 0.309 -7.943 -5.022 1.00 98.25 188 MET A CA 1
ATOM 1524 C C . MET A 1 188 ? -1.128 -7.526 -4.683 1.00 98.25 188 MET A C 1
ATOM 1526 O O . MET A 1 188 ? -1.508 -7.532 -3.512 1.00 98.25 188 MET A O 1
ATOM 1530 N N . MET A 1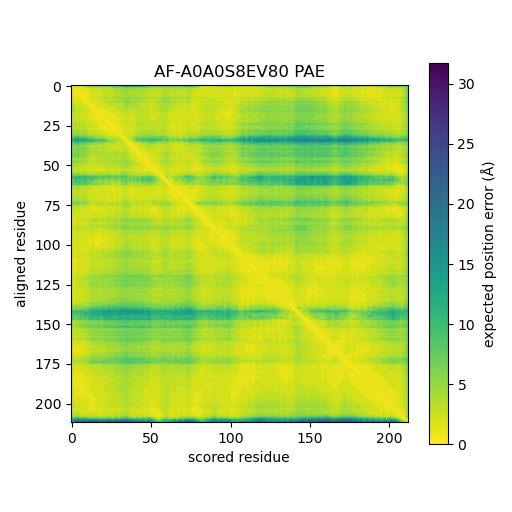 189 ? -1.943 -7.205 -5.690 1.00 97.81 189 MET A N 1
ATOM 1531 C CA . MET A 1 189 ? -3.316 -6.762 -5.493 1.00 97.81 189 MET A CA 1
ATOM 1532 C C . MET A 1 189 ? -4.228 -7.883 -5.023 1.00 97.81 189 MET A C 1
ATOM 1534 O O . MET A 1 189 ? -5.011 -7.669 -4.102 1.00 97.81 189 MET A O 1
ATOM 1538 N N . ARG A 1 190 ? -4.047 -9.097 -5.549 1.00 98.12 190 ARG A N 1
ATOM 1539 C CA . ARG A 1 190 ? -4.713 -10.295 -5.029 1.00 98.12 190 ARG A CA 1
ATOM 1540 C C . ARG A 1 190 ? -4.443 -10.482 -3.534 1.00 98.12 190 ARG A C 1
ATOM 1542 O O . ARG A 1 190 ? -5.376 -10.631 -2.758 1.00 98.12 190 ARG A O 1
ATOM 1549 N N . GLN A 1 191 ? -3.180 -10.387 -3.121 1.00 98.00 191 GLN A N 1
ATOM 1550 C CA . GLN A 1 191 ? -2.805 -10.518 -1.708 1.00 98.00 191 GLN A CA 1
ATOM 1551 C C . GLN A 1 191 ? -3.364 -9.392 -0.834 1.00 98.00 191 GLN A C 1
ATOM 1553 O O . GLN A 1 191 ? -3.746 -9.614 0.309 1.00 98.00 191 GLN A O 1
ATOM 1558 N N . PHE A 1 192 ? -3.430 -8.171 -1.356 1.00 97.31 192 PHE A N 1
ATOM 1559 C CA . PHE A 1 192 ? -4.060 -7.068 -0.642 1.00 97.31 192 PHE A CA 1
ATOM 1560 C C . PHE A 1 192 ? -5.570 -7.278 -0.469 1.00 97.31 192 PHE A C 1
ATOM 1562 O O . PHE A 1 192 ? -6.083 -7.000 0.611 1.00 97.31 192 PHE A O 1
ATOM 1569 N N . VAL A 1 193 ? -6.280 -7.789 -1.481 1.00 97.19 193 VAL A N 1
ATOM 1570 C CA . VAL A 1 193 ? -7.706 -8.143 -1.361 1.00 97.19 193 VAL A CA 1
ATOM 1571 C C . VAL A 1 193 ? -7.904 -9.224 -0.296 1.00 97.19 193 VAL A C 1
ATOM 1573 O O . VAL A 1 193 ? -8.702 -9.014 0.612 1.00 97.19 193 VAL A O 1
ATOM 1576 N N . GLU A 1 194 ? -7.097 -10.290 -0.312 1.00 97.75 194 GLU A N 1
ATOM 1577 C CA . GLU A 1 194 ? -7.124 -11.344 0.719 1.00 97.75 194 GLU A CA 1
ATOM 1578 C C . GLU A 1 194 ? -6.912 -10.776 2.139 1.00 97.75 194 GLU A C 1
ATOM 1580 O O . GLU A 1 194 ? -7.560 -11.197 3.097 1.00 97.75 194 GLU A O 1
ATOM 1585 N N . LEU A 1 195 ? -6.037 -9.774 2.302 1.00 97.62 195 LEU A N 1
ATOM 1586 C CA . LEU A 1 195 ? -5.853 -9.093 3.590 1.00 97.62 195 LEU A CA 1
ATOM 1587 C C . LEU A 1 195 ? -7.090 -8.287 4.025 1.00 97.62 195 LEU A C 1
ATOM 1589 O O . LEU A 1 195 ? -7.376 -8.241 5.219 1.00 97.62 195 LEU A O 1
ATOM 1593 N N . ASN A 1 196 ? -7.821 -7.664 3.095 1.00 97.56 196 ASN A N 1
ATOM 1594 C CA . ASN A 1 196 ? -9.066 -6.953 3.416 1.00 97.56 196 ASN A CA 1
ATOM 1595 C C . ASN A 1 196 ? -10.178 -7.936 3.813 1.00 97.56 196 ASN A C 1
ATOM 1597 O O . ASN A 1 196 ? -10.880 -7.720 4.796 1.00 97.56 196 ASN A O 1
ATOM 1601 N N . GLU A 1 197 ? -10.315 -9.052 3.100 1.00 97.56 197 GLU A N 1
ATOM 1602 C CA . GLU A 1 197 ? -11.257 -10.112 3.481 1.00 97.56 197 GLU A CA 1
ATOM 1603 C C . GLU A 1 197 ? -10.933 -10.625 4.889 1.00 97.56 197 GLU A C 1
ATOM 1605 O O . GLU A 1 197 ? -11.793 -10.657 5.774 1.00 97.56 197 GLU A O 1
ATOM 1610 N N . ARG A 1 198 ? -9.647 -10.888 5.152 1.00 97.50 198 ARG A N 1
ATOM 1611 C CA . ARG A 1 198 ? -9.187 -11.333 6.465 1.00 97.50 198 ARG A CA 1
ATOM 1612 C C . ARG A 1 198 ? -9.415 -10.306 7.575 1.00 97.50 198 ARG A C 1
ATOM 1614 O O . ARG A 1 198 ? -9.615 -10.712 8.721 1.00 97.50 198 ARG A O 1
ATOM 1621 N N . SER A 1 199 ? -9.367 -9.000 7.296 1.00 97.38 199 SER A N 1
ATOM 1622 C CA . SER A 1 199 ? -9.675 -7.997 8.324 1.00 97.38 199 SER A CA 1
ATOM 1623 C C . SER A 1 199 ? -11.129 -8.101 8.776 1.00 97.38 199 SER A C 1
ATOM 1625 O O . SER A 1 199 ? -11.380 -8.123 9.982 1.00 97.38 199 SER A O 1
ATOM 1627 N N . PHE A 1 200 ? -12.065 -8.279 7.840 1.00 97.44 200 PHE A N 1
ATOM 1628 C CA . PHE A 1 200 ? -13.480 -8.442 8.174 1.00 97.44 200 PHE A CA 1
ATOM 1629 C C . PHE A 1 200 ? -13.759 -9.761 8.899 1.00 97.44 200 PHE A C 1
ATOM 1631 O O . PHE A 1 200 ? -14.471 -9.761 9.899 1.00 97.44 200 PHE A O 1
ATOM 1638 N N . GLU A 1 201 ? -13.123 -10.867 8.497 1.00 97.38 201 GLU A N 1
ATOM 1639 C CA . GLU A 1 201 ? -13.217 -12.150 9.219 1.00 97.38 201 GLU A CA 1
ATOM 1640 C C . GLU A 1 201 ? -12.775 -12.049 10.689 1.00 97.38 201 GLU A C 1
ATOM 1642 O O . GLU A 1 201 ? -13.262 -12.777 11.555 1.00 97.38 201 GLU A O 1
ATOM 1647 N N . LEU A 1 202 ? -11.826 -11.158 10.986 1.00 97.12 202 LEU A N 1
ATOM 1648 C CA . LEU A 1 202 ? -11.344 -10.913 12.345 1.00 97.12 202 LEU A CA 1
ATOM 1649 C C . LEU A 1 202 ? -12.238 -9.956 13.143 1.00 97.12 202 LEU A C 1
ATOM 1651 O O . LEU A 1 202 ? -11.966 -9.741 14.326 1.00 97.12 202 LEU A O 1
ATOM 1655 N N . GLY A 1 203 ? -13.291 -9.407 12.537 1.00 96.88 203 GLY A N 1
ATOM 1656 C CA . GLY A 1 203 ? -14.156 -8.408 13.155 1.00 96.88 203 GLY A CA 1
ATOM 1657 C C . GLY A 1 203 ? -13.559 -6.998 13.157 1.00 96.88 203 GLY A C 1
ATOM 1658 O O . GLY A 1 203 ? -13.948 -6.181 13.987 1.00 96.88 203 GLY A O 1
ATOM 1659 N N . LEU A 1 204 ? -12.568 -6.729 12.301 1.00 97.75 204 LEU A N 1
ATOM 1660 C CA . LEU A 1 204 ? -11.938 -5.416 12.201 1.00 97.75 204 LEU A CA 1
ATOM 1661 C C . LEU A 1 204 ? -12.689 -4.551 11.194 1.00 97.75 204 LEU A C 1
ATOM 1663 O O . LEU A 1 204 ? -12.979 -4.988 10.082 1.00 97.75 204 LEU A O 1
ATOM 1667 N N . ASP A 1 205 ? -12.905 -3.298 11.563 1.00 97.75 205 ASP A N 1
ATOM 1668 C CA . ASP A 1 205 ? -13.351 -2.272 10.631 1.00 97.75 205 ASP A CA 1
ATOM 1669 C C . ASP A 1 205 ? -12.236 -1.898 9.654 1.00 97.75 205 ASP A C 1
ATOM 1671 O O . ASP A 1 205 ? -11.046 -2.146 9.892 1.00 97.75 205 ASP A O 1
ATOM 1675 N N . LEU A 1 206 ? -12.613 -1.230 8.570 1.00 97.25 206 LEU A N 1
ATOM 1676 C CA . LEU A 1 206 ? -11.685 -0.693 7.589 1.00 97.25 206 LEU A CA 1
ATOM 1677 C C . LEU A 1 206 ? -11.895 0.811 7.428 1.00 97.25 206 LEU A C 1
ATOM 1679 O O . LEU A 1 206 ? -13.014 1.266 7.238 1.00 97.25 206 LEU A O 1
ATOM 1683 N N . LEU A 1 207 ? -10.818 1.592 7.447 1.00 96.06 207 LEU A N 1
ATOM 1684 C CA . LEU A 1 207 ? -10.844 3.015 7.123 1.00 96.06 207 LEU A CA 1
ATOM 1685 C C . LEU A 1 207 ? -10.076 3.281 5.834 1.00 96.06 207 LEU A C 1
ATOM 1687 O O . LEU A 1 207 ? -8.894 2.942 5.697 1.00 96.06 207 LEU A O 1
ATOM 1691 N N . VAL A 1 208 ? -10.766 3.933 4.902 1.00 94.06 208 VAL A N 1
ATOM 1692 C CA . VAL A 1 208 ? -10.248 4.325 3.595 1.00 94.06 208 VAL A CA 1
ATOM 1693 C C . VAL A 1 208 ? -10.342 5.835 3.411 1.00 94.06 208 VAL A C 1
ATOM 1695 O O . VAL A 1 208 ? -11.263 6.491 3.900 1.00 94.06 208 VAL A O 1
ATOM 1698 N N . PHE A 1 209 ? -9.389 6.377 2.656 1.00 90.56 209 PHE A N 1
ATOM 1699 C CA . PHE A 1 209 ? -9.374 7.767 2.208 1.00 90.56 209 PHE A CA 1
ATOM 1700 C C . PHE A 1 209 ? -9.575 7.794 0.690 1.00 90.56 209 PHE A C 1
ATOM 1702 O O . PHE A 1 209 ? -8.594 7.676 -0.042 1.00 90.56 209 PHE A O 1
ATOM 1709 N N . PRO A 1 210 ? -10.813 7.934 0.182 1.00 80.81 210 PRO A N 1
ATOM 1710 C CA . PRO A 1 210 ? -11.09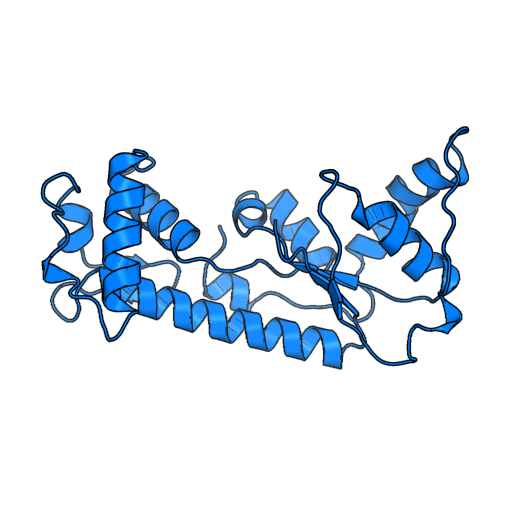0 7.767 -1.249 1.00 80.81 210 PRO A CA 1
ATOM 1711 C C . PRO A 1 210 ? -10.359 8.762 -2.165 1.00 80.81 210 PRO A C 1
ATOM 1713 O O . PRO A 1 210 ? -10.170 8.486 -3.343 1.00 80.81 210 PRO A O 1
ATOM 1716 N N . GLN A 1 211 ? -9.965 9.923 -1.633 1.00 66.25 211 GLN A N 1
ATOM 1717 C CA . GLN A 1 211 ? -9.329 11.017 -2.378 1.00 66.25 211 GLN A CA 1
ATOM 1718 C C . GLN A 1 211 ? -7.824 11.193 -2.059 1.00 66.25 211 GLN A C 1
ATOM 1720 O O . GLN A 1 211 ? -7.227 12.158 -2.533 1.00 66.25 211 GLN A O 1
ATOM 1725 N N . GLY A 1 212 ? -7.218 10.327 -1.226 1.00 55.38 212 GLY A N 1
ATOM 1726 C CA . GLY A 1 212 ? -5.885 10.536 -0.611 1.00 55.38 212 GLY A CA 1
ATOM 1727 C C . GLY A 1 212 ? -4.744 9.627 -1.075 1.00 55.38 212 GLY A C 1
ATOM 1728 O O . GLY A 1 212 ? -5.013 8.516 -1.570 1.00 55.38 212 GLY A O 1
#

Secondary structure (DSSP, 8-state):
---HHHHHH----SS-HHHHHHIIIIIHIIIIISTT-------GGGS-SS--EEE---SSTTTTHHHHHHHHHHH---EEEEEEGGGGSSHHHHHHHHHTT-EEE--HHHHHHHHHHHHHSSPPPHHHHHHHHHHHHHHH-TT--GGGS--TTS-THHHH--EEETTEEE-TTTS-HHHHHHHHHHHHHHHHHHHHHHHHHTT-EEEE-TT-

Radius of gyration: 20.33 Å; Cα contacts (8 Å, |Δi|>4): 285; chains: 1; bounding box: 47×36×59 Å

Nearest PDB structures (foldseek):
  5a9j-assembly2_B  TM=2.375E-01  e=9.482E+00  Homo sapiens

Mean predicted aligned error: 4.0 Å

Foldseek 3Di:
DQFLVVLVPQDAALQQQLLVCCLVPPVCCVQPVDPDHDQDDDPPVVDDQAAEEAADAPPDPCPCVSVQSCCCVPVVAQEAEEDAQVLCPDVVSVVSSSSSLHFHDFDLLVLVQVLCCVQVVDGDDPVLSVLLVVLLVQVVDPPHDSVPRDNVVPPCSLQCDFDDRRNRTDDNVVDGSSVVSVVRRVSSVVSSVVSVVVCRVSRHYYYYHPVD